Protein AF-0000000082050525 (afdb_homodimer)

Nearest PDB structures (foldseek):
  3lhr-assembly1_A  TM=9.320E-01  e=2.789E-04  Homo sapiens
  4bhx-assembly1_A  TM=9.176E-01  e=2.954E-04  Homo sapiens
  4e6s-assembly1_A-2  TM=9.100E-01  e=6.598E-04  Mus musculus
  2fi2-assembly1_B  TM=7.443E-01  e=1.976E-04  Homo sapiens
  2fi2-assembly1_A  TM=7.234E-01  e=7.401E-04  Homo sapiens

Foldseek 3Di:
DPPDPPPPPPPDDPPPCVVVVCVVVVVVVVVVVLLVQLVVLVVCLVPDDDDPVDDPVVSVVVNVVSLCSNQVVVPDDPVLSVQSVVVVVVLVPDDPVLSVQLVVVSDRGPVSSVVRSVD/DPPDPPPDPPPPDPPPVVVVVCVVVVVVVVVVVLLVQLVVLVVCLVPDDDDPVDDPVVSVVVNVVSLCSNQVVVPDDPVLSVQSVVVVVVLVPDDPVLSVQLVVVSDRGPVSSVVRSVD

Organism: Chelonoidis abingdonii (NCBI:txid106734)

Structure (mmCIF, N/CA/C/O backbone):
data_AF-0000000082050525-model_v1
#
loop_
_entity.id
_entity.type
_entity.pdbx_description
1 polymer 'SCAN box domain-containing protein'
#
loop_
_atom_site.group_PDB
_atom_site.id
_atom_site.type_symbol
_atom_site.label_atom_id
_atom_site.label_alt_id
_atom_site.label_comp_id
_atom_site.label_asym_id
_atom_site.label_entity_id
_atom_site.label_seq_id
_atom_site.pdbx_PDB_ins_code
_atom_site.Cartn_x
_atom_site.Cartn_y
_atom_site.Cartn_z
_atom_site.occupancy
_atom_site.B_iso_or_equiv
_atom_site.auth_seq_id
_atom_site.auth_comp_id
_atom_site.auth_asym_id
_atom_site.auth_atom_id
_atom_site.pdbx_PDB_model_num
ATOM 1 N N . GLY A 1 1 ? -65.062 -14.375 -44.562 1 33.09 1 GLY A N 1
ATOM 2 C CA . GLY A 1 1 ? -64.312 -13.984 -43.406 1 33.09 1 GLY A CA 1
ATOM 3 C C . GLY A 1 1 ? -62.781 -14.203 -43.562 1 33.09 1 GLY A C 1
ATOM 4 O O . GLY A 1 1 ? -62.344 -15.336 -43.719 1 33.09 1 GLY A O 1
ATOM 5 N N . THR A 1 2 ? -62 -13.188 -44.094 1 45.22 2 THR A N 1
ATOM 6 C CA . THR A 1 2 ? -60.625 -13.188 -44.5 1 45.22 2 THR A CA 1
ATOM 7 C C . THR A 1 2 ? -59.688 -13.367 -43.312 1 45.22 2 THR A C 1
ATOM 9 O O . THR A 1 2 ? -59.688 -12.531 -42.406 1 45.22 2 THR A O 1
ATOM 12 N N . GLY A 1 3 ? -59.438 -14.57 -42.75 1 41.12 3 GLY A N 1
ATOM 13 C CA . GLY A 1 3 ? -58.594 -14.898 -41.625 1 41.12 3 GLY A CA 1
ATOM 14 C C . GLY A 1 3 ? -57.156 -14.445 -41.781 1 41.12 3 GLY A C 1
ATOM 15 O O . GLY A 1 3 ? -56.531 -14.711 -42.812 1 41.12 3 GLY A O 1
ATOM 16 N N . VAL A 1 4 ? -56.844 -13.219 -41.312 1 48.78 4 VAL A N 1
ATOM 17 C CA . VAL A 1 4 ? -55.469 -12.68 -41.281 1 48.78 4 VAL A CA 1
ATOM 18 C C . VAL A 1 4 ? -54.531 -13.703 -40.656 1 48.78 4 VAL A C 1
ATOM 20 O O . VAL A 1 4 ? -54.844 -14.289 -39.594 1 48.78 4 VAL A O 1
ATOM 23 N N . PRO A 1 5 ? -53.625 -14.328 -41.438 1 47.34 5 PRO A N 1
ATOM 24 C CA . PRO A 1 5 ? -52.656 -15.266 -40.875 1 47.34 5 PRO A CA 1
ATOM 25 C C . PRO A 1 5 ? -51.781 -14.641 -39.75 1 47.34 5 PRO A C 1
ATOM 27 O O . PRO A 1 5 ? -51.406 -13.469 -39.844 1 47.34 5 PRO A O 1
ATOM 30 N N . GLU A 1 6 ? -51.969 -14.914 -38.469 1 42.59 6 GLU A N 1
ATOM 31 C CA . GLU A 1 6 ? -51.156 -14.5 -37.312 1 42.59 6 GLU A CA 1
ATOM 32 C C . GLU A 1 6 ? -49.688 -14.852 -37.531 1 42.59 6 GLU A C 1
ATOM 34 O O . GLU A 1 6 ? -49.312 -16.016 -37.688 1 42.59 6 GLU A O 1
ATOM 39 N N . VAL A 1 7 ? -48.938 -14.031 -38.281 1 44.94 7 VAL A N 1
ATOM 40 C CA . VAL A 1 7 ? -47.5 -14.125 -38.344 1 44.94 7 VAL A CA 1
ATOM 41 C C . VAL A 1 7 ? -46.938 -14.281 -36.938 1 44.94 7 VAL A C 1
ATOM 43 O O . VAL A 1 7 ? -47.094 -13.391 -36.094 1 44.94 7 VAL A O 1
ATOM 46 N N . GLN A 1 8 ? -46.844 -15.453 -36.344 1 48.72 8 GLN A N 1
ATOM 47 C CA . GLN A 1 8 ? -46.156 -15.68 -35.062 1 48.72 8 GLN A CA 1
ATOM 48 C C . GLN A 1 8 ? -44.688 -15.227 -35.156 1 48.72 8 GLN A C 1
ATOM 50 O O . GLN A 1 8 ? -44 -15.562 -36.125 1 48.72 8 GLN A O 1
ATOM 55 N N . PRO A 1 9 ? -44.188 -14.109 -34.562 1 43.5 9 PRO A N 1
ATOM 56 C CA . PRO A 1 9 ? -42.781 -13.703 -34.5 1 43.5 9 PRO A CA 1
ATOM 57 C C . PRO A 1 9 ? -41.875 -14.805 -34 1 43.5 9 PRO A C 1
ATOM 59 O O . PRO A 1 9 ? -41.938 -15.18 -32.812 1 43.5 9 PRO A O 1
ATOM 62 N N . ARG A 1 10 ? -41.719 -16.031 -34.562 1 42.12 10 ARG A N 1
ATOM 63 C CA . ARG A 1 10 ? -40.906 -17.141 -34.094 1 42.12 10 ARG A CA 1
ATOM 64 C C . ARG A 1 10 ? -39.438 -16.719 -33.938 1 42.12 10 ARG A C 1
ATOM 66 O O . ARG A 1 10 ? -38.594 -17.531 -33.625 1 42.12 10 ARG A O 1
ATOM 73 N N . ALA A 1 11 ? -38.969 -15.656 -34.656 1 45.94 11 ALA A N 1
ATOM 74 C CA . ALA A 1 11 ? -37.5 -15.633 -34.75 1 45.94 11 ALA A CA 1
ATOM 75 C C . ALA A 1 11 ? -36.906 -15.336 -33.375 1 45.94 11 ALA A C 1
ATOM 77 O O . ALA A 1 11 ? -36.188 -14.336 -33.188 1 45.94 11 ALA A O 1
ATOM 78 N N . TYR A 1 12 ? -37.594 -15.406 -32.281 1 42.97 12 TYR A N 1
ATOM 79 C CA . TYR A 1 12 ? -36.844 -14.852 -31.172 1 42.97 12 TYR A CA 1
ATOM 80 C C . TYR A 1 12 ? -35.438 -15.469 -31.078 1 42.97 12 TYR A C 1
ATOM 82 O O . TYR A 1 12 ? -34.438 -14.758 -31.125 1 42.97 12 TYR A O 1
ATOM 90 N N . TYR A 1 13 ? -35.062 -16.156 -29.828 1 42.66 13 TYR A N 1
ATOM 91 C CA . TYR A 1 13 ? -33.969 -16.234 -28.875 1 42.66 13 TYR A CA 1
ATOM 92 C C . TYR A 1 13 ? -33.031 -17.375 -29.234 1 42.66 13 TYR A C 1
ATOM 94 O O . TYR A 1 13 ? -32.438 -18 -28.344 1 42.66 13 TYR A O 1
ATOM 102 N N . ASP A 1 14 ? -33.125 -18.031 -30.312 1 42.22 14 ASP A N 1
ATOM 103 C CA . ASP A 1 14 ? -32.125 -19.094 -30.328 1 42.22 14 ASP A CA 1
ATOM 104 C C . ASP A 1 14 ? -30.719 -18.531 -30.344 1 42.22 14 ASP A C 1
ATOM 106 O O . ASP A 1 14 ? -30.156 -18.266 -31.422 1 42.22 14 ASP A O 1
ATOM 110 N N . LEU A 1 15 ? -30.375 -17.5 -29.469 1 48.16 15 LEU A N 1
ATOM 111 C CA . LEU A 1 15 ? -28.922 -17.312 -29.344 1 48.16 15 LEU A CA 1
ATOM 112 C C . LEU A 1 15 ? -28.203 -18.656 -29.406 1 48.16 15 LEU A C 1
ATOM 114 O O . LEU A 1 15 ? -28.578 -19.594 -28.719 1 48.16 15 LEU A O 1
ATOM 118 N N . PRO A 1 16 ? -27.641 -19.109 -30.375 1 49.84 16 PRO A N 1
ATOM 119 C CA . PRO A 1 16 ? -26.953 -20.391 -30.453 1 49.84 16 PRO A CA 1
ATOM 120 C C . PRO A 1 16 ? -26.25 -20.766 -29.141 1 49.84 16 PRO A C 1
ATOM 122 O O . PRO A 1 16 ? -25.734 -19.875 -28.438 1 49.84 16 PRO A O 1
ATOM 125 N N . GLU A 1 17 ? -26.625 -21.766 -28.422 1 50.81 17 GLU A N 1
ATOM 126 C CA . GLU A 1 17 ? -25.984 -22.391 -27.266 1 50.81 17 GLU A CA 1
ATOM 127 C C . GLU A 1 17 ? -24.469 -22.281 -27.328 1 50.81 17 GLU A C 1
ATOM 129 O O . GLU A 1 17 ? -23.797 -22.156 -26.312 1 50.81 17 GLU A O 1
ATOM 134 N N . GLU A 1 18 ? -23.984 -22.359 -28.5 1 50.31 18 GLU A N 1
ATOM 135 C CA . GLU A 1 18 ? -22.531 -22.234 -28.641 1 50.31 18 GLU A CA 1
ATOM 136 C C . GLU A 1 18 ? -22.047 -20.875 -28.156 1 50.31 18 GLU A C 1
ATOM 138 O O . GLU A 1 18 ? -20.906 -20.734 -27.688 1 50.31 18 GLU A O 1
ATOM 143 N N . ALA A 1 19 ? -22.844 -19.891 -28.359 1 53.31 19 ALA A N 1
ATOM 144 C CA . ALA A 1 19 ? -22.453 -18.562 -27.859 1 53.31 19 ALA A CA 1
ATOM 145 C C . ALA A 1 19 ? -22.422 -18.531 -26.344 1 53.31 19 ALA A C 1
ATOM 147 O O . ALA A 1 19 ? -21.609 -17.828 -25.734 1 53.31 19 ALA A O 1
ATOM 148 N N . ALA A 1 20 ? -23.219 -19.406 -25.641 1 54 20 ALA A N 1
ATOM 149 C CA . ALA A 1 20 ? -23.234 -19.547 -24.172 1 54 20 ALA A CA 1
ATOM 150 C C . ALA A 1 20 ? -21.953 -20.203 -23.672 1 54 20 ALA A C 1
ATOM 152 O O . ALA A 1 20 ? -21.484 -19.906 -22.578 1 54 20 ALA A O 1
ATOM 153 N N . ALA A 1 21 ? -21.359 -21.156 -24.391 1 56.03 21 ALA A N 1
ATOM 154 C CA . ALA A 1 21 ? -20.172 -21.891 -23.969 1 56.03 21 ALA A CA 1
ATOM 155 C C . ALA A 1 21 ? -18.953 -21 -23.922 1 56.03 21 ALA A C 1
ATOM 157 O O . ALA A 1 21 ? -18.047 -21.219 -23.109 1 56.03 21 ALA A O 1
ATOM 158 N N . ASP A 1 22 ? -18.984 -19.922 -24.781 1 66.88 22 ASP A N 1
ATOM 159 C CA . ASP A 1 22 ? -17.828 -19.047 -24.844 1 66.88 22 ASP A CA 1
ATOM 160 C C . ASP A 1 22 ? -17.875 -17.969 -23.766 1 66.88 22 ASP A C 1
ATOM 162 O O . ASP A 1 22 ? -16.922 -17.203 -23.594 1 66.88 22 ASP A O 1
ATOM 166 N N . TYR A 1 23 ? -19.047 -18.047 -22.953 1 74.94 23 TYR A N 1
ATOM 167 C CA . TYR A 1 23 ? -19.203 -17 -21.953 1 74.94 23 TYR A CA 1
ATOM 168 C C . TYR A 1 23 ? -18.188 -17.156 -20.828 1 74.94 23 TYR A C 1
ATOM 170 O O . TYR A 1 23 ? -17.547 -16.172 -20.422 1 74.94 23 TYR A O 1
ATOM 178 N N . PRO A 1 24 ? -17.969 -18.438 -20.391 1 71.38 24 PRO A N 1
ATOM 179 C CA . PRO A 1 24 ? -16.938 -18.562 -19.359 1 71.38 24 PRO A CA 1
ATOM 180 C C . PRO A 1 24 ? -15.555 -18.141 -19.859 1 71.38 24 PRO A C 1
ATOM 182 O O . PRO A 1 24 ? -14.789 -17.531 -19.109 1 71.38 24 PRO A O 1
ATOM 185 N N . GLN A 1 25 ? -15.281 -18.516 -21.031 1 74.75 25 GLN A N 1
ATOM 186 C CA . GLN A 1 25 ? -13.984 -18.125 -21.578 1 74.75 25 GLN A CA 1
ATOM 187 C C . GLN A 1 25 ? -13.883 -16.609 -21.766 1 74.75 25 GLN A C 1
ATOM 189 O O . GLN A 1 25 ? -12.852 -16.016 -21.453 1 74.75 25 GLN A O 1
ATOM 194 N N . LEU A 1 26 ? -14.945 -16.078 -22.25 1 69.44 26 LEU A N 1
ATOM 195 C CA . LEU A 1 26 ? -14.992 -14.625 -22.422 1 69.44 26 LEU A CA 1
ATOM 196 C C . LEU A 1 26 ? -14.844 -13.914 -21.078 1 69.44 26 LEU A C 1
ATOM 198 O O . LEU A 1 26 ? -14.07 -12.969 -20.953 1 69.44 26 LEU A O 1
ATOM 202 N N . LYS A 1 27 ? -15.531 -14.438 -20.219 1 72.94 27 LYS A N 1
ATOM 203 C CA . LYS A 1 27 ? -15.43 -13.875 -18.875 1 72.94 27 LYS A CA 1
ATOM 204 C C . LYS A 1 27 ? -14 -14 -18.344 1 72.94 27 LYS A C 1
ATOM 206 O O . LYS A 1 27 ? -13.469 -13.055 -17.766 1 72.94 27 LYS A O 1
ATOM 211 N N . ALA A 1 28 ? -13.398 -15.109 -18.578 1 72.94 28 ALA A N 1
ATOM 212 C CA . ALA A 1 28 ? -12.023 -15.344 -18.125 1 72.94 28 ALA A CA 1
ATOM 213 C C . ALA A 1 28 ? -11.055 -14.406 -18.844 1 72.94 28 ALA A C 1
ATOM 215 O O . ALA A 1 28 ? -10.125 -13.883 -18.219 1 72.94 28 ALA A O 1
ATOM 216 N N . GLU A 1 29 ? -11.242 -14.164 -20.031 1 75.88 29 GLU A N 1
ATOM 217 C CA . GLU A 1 29 ? -10.391 -13.266 -20.797 1 75.88 29 GLU A CA 1
ATOM 218 C C . GLU A 1 29 ? -10.539 -11.82 -20.328 1 75.88 29 GLU A C 1
ATOM 220 O O . GLU A 1 29 ? -9.547 -11.102 -20.203 1 75.88 29 GLU A O 1
ATOM 225 N N . ILE A 1 30 ? -11.75 -11.477 -20.094 1 76 30 ILE A N 1
ATOM 226 C CA . ILE A 1 30 ? -12.016 -10.133 -19.609 1 76 30 ILE A CA 1
ATOM 227 C C . ILE A 1 30 ? -11.359 -9.93 -18.25 1 76 30 ILE A C 1
ATOM 229 O O . ILE A 1 30 ? -10.711 -8.906 -18.016 1 76 30 ILE A O 1
ATOM 233 N N . LEU A 1 31 ? -11.484 -10.914 -17.5 1 76.19 31 LEU A N 1
ATOM 234 C CA . LEU A 1 31 ? -10.883 -10.844 -16.172 1 76.19 31 LEU A CA 1
ATOM 235 C C . LEU A 1 31 ? -9.359 -10.797 -16.266 1 76.19 31 LEU A C 1
ATOM 237 O O . LEU A 1 31 ? -8.711 -10.047 -15.523 1 76.19 31 LEU A O 1
ATOM 241 N N . ALA A 1 32 ? -8.82 -11.578 -17.172 1 76.5 32 ALA A N 1
ATOM 242 C CA . ALA A 1 32 ? -7.379 -11.586 -17.375 1 76.5 32 ALA A CA 1
ATOM 243 C C . ALA A 1 32 ? -6.887 -10.227 -17.875 1 76.5 32 ALA A C 1
ATOM 245 O O . ALA A 1 32 ? -5.879 -9.711 -17.375 1 76.5 32 ALA A O 1
ATOM 246 N N . ARG A 1 33 ? -7.613 -9.68 -18.812 1 79.12 33 ARG A N 1
ATOM 247 C CA . ARG A 1 33 ? -7.258 -8.352 -19.312 1 79.12 33 ARG A CA 1
ATOM 248 C C . ARG A 1 33 ? -7.367 -7.305 -18.203 1 79.12 33 ARG A C 1
ATOM 250 O O . ARG A 1 33 ? -6.531 -6.406 -18.109 1 79.12 33 ARG A O 1
ATOM 257 N N . SER A 1 34 ? -8.266 -7.516 -17.406 1 84.31 34 SER A N 1
ATOM 258 C CA . SER A 1 34 ? -8.461 -6.613 -16.281 1 84.31 34 SER A CA 1
ATOM 259 C C . SER A 1 34 ? -7.309 -6.707 -15.289 1 84.31 34 SER A C 1
ATOM 261 O O . SER A 1 34 ? -6.844 -5.688 -14.773 1 84.31 34 SER A O 1
ATOM 263 N N . ARG A 1 35 ? -6.895 -7.852 -15.125 1 83.81 35 ARG A N 1
ATOM 264 C CA . ARG A 1 35 ? -5.797 -8.07 -14.195 1 83.81 35 ARG A CA 1
ATOM 265 C C . ARG A 1 35 ? -4.504 -7.453 -14.719 1 83.81 35 ARG A C 1
ATOM 267 O O . ARG A 1 35 ? -3.744 -6.844 -13.961 1 83.81 35 ARG A O 1
ATOM 274 N N . VAL A 1 36 ? -4.242 -7.617 -16.016 1 82.69 36 VAL A N 1
ATOM 275 C CA . VAL A 1 36 ? -3.059 -7.051 -16.641 1 82.69 36 VAL A CA 1
ATOM 276 C C . VAL A 1 36 ? -3.09 -5.527 -16.547 1 82.69 36 VAL A C 1
ATOM 278 O O . VAL A 1 36 ? -2.078 -4.902 -16.219 1 82.69 36 VAL A O 1
ATOM 281 N N . THR A 1 37 ? -4.223 -5.035 -16.75 1 88.06 37 THR A N 1
ATOM 282 C CA . THR A 1 37 ? -4.379 -3.586 -16.703 1 88.06 37 THR A CA 1
ATOM 283 C C . THR A 1 37 ? -4.113 -3.055 -15.297 1 88.06 37 THR A C 1
ATOM 285 O O . THR A 1 37 ? -3.406 -2.062 -15.125 1 88.06 37 THR A O 1
ATOM 288 N N . THR A 1 38 ? -4.625 -3.709 -14.305 1 94.44 38 THR A N 1
ATOM 289 C CA . THR A 1 38 ? -4.426 -3.24 -12.938 1 94.44 38 THR A CA 1
ATOM 290 C C . THR A 1 38 ? -2.969 -3.395 -12.523 1 94.44 38 THR A C 1
ATOM 292 O O . THR A 1 38 ? -2.443 -2.576 -11.766 1 94.44 38 THR A O 1
ATOM 295 N N . ALA A 1 39 ? -2.34 -4.422 -13.094 1 94.38 39 ALA A N 1
ATOM 296 C CA . ALA A 1 39 ? -0.934 -4.648 -12.773 1 94.38 39 ALA A CA 1
ATOM 297 C C . ALA A 1 39 ? -0.064 -3.496 -13.266 1 94.38 39 ALA A C 1
ATOM 299 O O . ALA A 1 39 ? 0.919 -3.129 -12.617 1 94.38 39 ALA A O 1
ATOM 300 N N . VAL A 1 40 ? -0.318 -2.936 -14.406 1 95.88 40 VAL A N 1
ATOM 301 C CA . VAL A 1 40 ? 0.426 -1.807 -14.953 1 95.88 40 VAL A CA 1
ATOM 302 C C . VAL A 1 40 ? 0.285 -0.598 -14.031 1 95.88 40 VAL A C 1
ATOM 304 O O . VAL A 1 40 ? 1.271 0.078 -13.727 1 95.88 40 VAL A O 1
ATOM 307 N N . TRP A 1 41 ? -0.911 -0.383 -13.617 1 96.88 41 TRP A N 1
ATOM 308 C CA . TRP A 1 41 ? -1.162 0.731 -12.703 1 96.88 41 TRP A CA 1
ATOM 309 C C . TRP A 1 41 ? -0.454 0.516 -11.375 1 96.88 41 TRP A C 1
ATOM 311 O O . TRP A 1 41 ? 0.127 1.449 -10.812 1 96.88 41 TRP A O 1
ATOM 321 N N . ALA A 1 42 ? -0.488 -0.713 -10.867 1 98.12 42 ALA A N 1
ATOM 322 C CA . ALA A 1 42 ? 0.238 -1.06 -9.648 1 98.12 42 ALA A CA 1
ATOM 323 C C . ALA A 1 42 ? 1.728 -0.757 -9.797 1 98.12 42 ALA A C 1
ATOM 325 O O . ALA A 1 42 ? 2.342 -0.187 -8.891 1 98.12 42 ALA A O 1
ATOM 326 N N . GLN A 1 43 ? 2.275 -1.135 -10.914 1 97.25 43 GLN A N 1
ATOM 327 C CA . GLN A 1 43 ? 3.691 -0.901 -11.18 1 97.25 43 GLN A CA 1
ATOM 328 C C . GLN A 1 43 ? 4.012 0.591 -11.172 1 97.25 43 GLN A C 1
ATOM 330 O O . GLN A 1 43 ? 5.012 1.014 -10.586 1 97.25 43 GLN A O 1
ATOM 335 N N . ARG A 1 44 ? 3.223 1.385 -11.781 1 97.94 44 ARG A N 1
ATOM 336 C CA . ARG A 1 44 ? 3.424 2.83 -11.82 1 97.94 44 ARG A CA 1
ATOM 337 C C . ARG A 1 44 ? 3.293 3.436 -10.43 1 97.94 44 ARG A C 1
ATOM 339 O O . ARG A 1 44 ? 4.051 4.34 -10.062 1 97.94 44 ARG A O 1
ATOM 346 N N . TYR A 1 45 ? 2.328 2.941 -9.703 1 98.56 45 TYR A N 1
ATOM 347 C CA . TYR A 1 45 ? 2.129 3.387 -8.328 1 98.56 45 TYR A CA 1
ATOM 348 C C . TYR A 1 45 ? 3.367 3.111 -7.484 1 98.56 45 TYR A C 1
ATOM 350 O O . TYR A 1 45 ? 3.852 3.996 -6.777 1 98.56 45 TYR A O 1
ATOM 358 N N . HIS A 1 46 ? 3.943 1.938 -7.648 1 97.88 46 HIS A N 1
ATOM 359 C CA . HIS A 1 46 ? 5.094 1.542 -6.844 1 97.88 46 HIS A CA 1
ATOM 360 C C . HIS A 1 46 ? 6.359 2.27 -7.293 1 97.88 46 HIS A C 1
ATOM 362 O O . HIS A 1 46 ? 7.238 2.553 -6.48 1 97.88 46 HIS A O 1
ATOM 368 N N . LYS A 1 47 ? 6.438 2.605 -8.523 1 97.38 47 LYS A N 1
ATOM 369 C CA . LYS A 1 47 ? 7.652 3.199 -9.07 1 97.38 47 LYS A CA 1
ATOM 370 C C . LYS A 1 47 ? 7.59 4.723 -9.023 1 97.38 47 LYS A C 1
ATOM 372 O O . LYS A 1 47 ? 8.555 5.402 -9.375 1 97.38 47 LYS A O 1
ATOM 377 N N . TRP A 1 48 ? 6.52 5.23 -8.625 1 98 48 TRP A N 1
A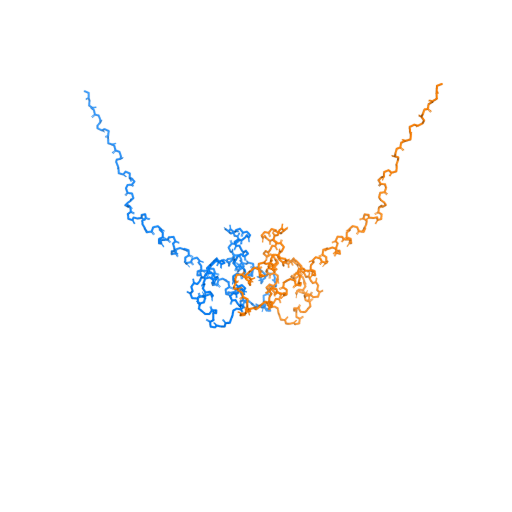TOM 378 C CA . TRP A 1 48 ? 6.355 6.676 -8.539 1 98 48 TRP A CA 1
ATOM 379 C C . TRP A 1 48 ? 7.438 7.297 -7.66 1 98 48 TRP A C 1
ATOM 381 O O . TRP A 1 48 ? 7.777 6.75 -6.609 1 98 48 TRP A O 1
ATOM 391 N N . ARG A 1 49 ? 7.875 8.5 -8.109 1 97.31 49 ARG A N 1
ATOM 392 C CA . ARG A 1 49 ? 8.828 9.305 -7.344 1 97.31 49 ARG A CA 1
ATOM 393 C C . ARG A 1 49 ? 8.461 10.781 -7.406 1 97.31 49 ARG A C 1
ATOM 395 O O . ARG A 1 49 ? 7.887 11.242 -8.391 1 97.31 49 ARG A O 1
ATOM 402 N N . TYR A 1 50 ? 8.922 11.414 -6.398 1 97.94 50 TYR A N 1
ATOM 403 C CA . TYR A 1 50 ? 8.695 12.852 -6.277 1 97.94 50 TYR A CA 1
ATOM 404 C C . TYR A 1 50 ? 9.391 13.602 -7.406 1 97.94 50 TYR A C 1
ATOM 406 O O . TYR A 1 50 ? 10.531 13.297 -7.754 1 97.94 50 TYR A O 1
ATOM 414 N N . GLN A 1 51 ? 8.695 14.477 -7.988 1 96.94 51 GLN A N 1
ATOM 415 C CA . GLN A 1 51 ? 9.211 15.328 -9.055 1 96.94 51 GLN A CA 1
ATOM 416 C C . GLN A 1 51 ? 9.258 16.781 -8.625 1 96.94 51 GLN A C 1
ATOM 418 O O . GLN A 1 51 ? 8.219 17.438 -8.508 1 96.94 51 GLN A O 1
ATOM 423 N N . GLU A 1 52 ? 10.391 17.344 -8.578 1 94.25 52 GLU A N 1
ATOM 424 C CA . GLU A 1 52 ? 10.594 18.688 -8.023 1 94.25 52 GLU A CA 1
ATOM 425 C C . GLU A 1 52 ? 9.938 19.75 -8.898 1 94.25 52 GLU A C 1
ATOM 427 O O . GLU A 1 52 ? 9.562 20.812 -8.406 1 94.25 52 GLU A O 1
ATOM 432 N N . TYR A 1 53 ? 9.758 19.531 -10.133 1 95.25 53 TYR A N 1
ATOM 433 C CA . TYR A 1 53 ? 9.25 20.531 -11.062 1 95.25 53 TYR A CA 1
ATOM 434 C C . TYR A 1 53 ? 7.73 20.547 -11.07 1 95.25 53 TYR A C 1
ATOM 436 O O . TYR A 1 53 ? 7.113 21.422 -11.672 1 95.25 53 TYR A O 1
ATOM 444 N N . LYS A 1 54 ? 7.043 19.703 -10.438 1 96.62 54 LYS A N 1
ATOM 445 C CA . LYS A 1 54 ? 5.59 19.656 -10.32 1 96.62 54 LYS A CA 1
ATOM 446 C C . LYS A 1 54 ? 5.133 20.094 -8.93 1 96.62 54 LYS A C 1
ATOM 448 O O . LYS A 1 54 ? 5.848 19.906 -7.945 1 96.62 54 LYS A O 1
ATOM 453 N N . THR A 1 55 ? 3.936 20.688 -8.898 1 97.69 55 THR A N 1
ATOM 454 C CA . THR A 1 55 ? 3.41 21.094 -7.602 1 97.69 55 THR A CA 1
ATOM 455 C C . THR A 1 55 ? 3.047 19.859 -6.766 1 97.69 55 THR A C 1
ATOM 457 O O . THR A 1 55 ? 2.615 18.844 -7.309 1 97.69 55 THR A O 1
ATOM 460 N N . PRO A 1 56 ? 3.207 19.906 -5.496 1 98.31 56 PRO A N 1
ATOM 461 C CA . PRO A 1 56 ? 2.832 18.781 -4.645 1 98.31 56 PRO A CA 1
ATOM 462 C C . PRO A 1 56 ? 1.38 18.359 -4.836 1 98.31 56 PRO A C 1
ATOM 464 O O . PRO A 1 56 ? 1.085 17.156 -4.863 1 98.31 56 PRO A O 1
ATOM 467 N N . ARG A 1 57 ? 0.508 19.281 -5.012 1 98.19 57 ARG A N 1
ATOM 468 C CA . ARG A 1 57 ? -0.909 18.984 -5.188 1 98.19 57 ARG A CA 1
ATOM 469 C C . ARG A 1 57 ? -1.145 18.172 -6.461 1 98.19 57 ARG A C 1
ATOM 471 O O . ARG A 1 57 ? -1.896 17.203 -6.449 1 98.19 57 ARG A O 1
ATOM 478 N N . SER A 1 58 ? -0.513 18.547 -7.508 1 98.25 58 SER A N 1
ATOM 479 C CA . SER A 1 58 ? -0.655 17.828 -8.766 1 98.25 58 SER A CA 1
ATOM 480 C C . SER A 1 58 ? -0.075 16.422 -8.648 1 98.25 58 SER A C 1
ATOM 482 O O . SER A 1 58 ? -0.61 15.469 -9.234 1 98.25 58 SER A O 1
ATOM 484 N N . GLN A 1 59 ? 1.015 16.344 -7.945 1 98.5 59 GLN A N 1
ATOM 485 C CA . GLN A 1 59 ? 1.649 15.047 -7.758 1 98.5 59 GLN A CA 1
ATOM 486 C C . GLN A 1 59 ? 0.777 14.125 -6.91 1 98.5 59 GLN A C 1
ATOM 488 O O . GLN A 1 59 ? 0.653 12.93 -7.203 1 98.5 59 GLN A O 1
ATOM 493 N N . LEU A 1 60 ? 0.157 14.656 -5.852 1 98.75 60 LEU A N 1
ATOM 494 C CA . LEU A 1 60 ? -0.786 13.867 -5.07 1 98.75 60 LEU A CA 1
ATOM 495 C C . LEU A 1 60 ? -1.975 13.438 -5.922 1 98.75 60 LEU A C 1
ATOM 497 O O . LEU A 1 60 ? -2.459 12.305 -5.797 1 98.75 60 LEU A O 1
ATOM 501 N N . HIS A 1 61 ? -2.426 14.195 -6.785 1 98.25 61 HIS A N 1
ATOM 502 C CA . HIS A 1 61 ? -3.506 13.859 -7.703 1 98.25 61 HIS A CA 1
ATOM 503 C C . HIS A 1 61 ? -3.115 12.688 -8.602 1 98.25 61 HIS A C 1
ATOM 505 O O . HIS A 1 61 ? -3.918 11.781 -8.828 1 98.25 61 HIS A O 1
ATOM 511 N N . ASP A 1 62 ? -1.865 12.766 -9.125 1 98.19 62 ASP A N 1
ATOM 512 C CA . ASP A 1 62 ? -1.363 11.664 -9.945 1 98.19 62 ASP A CA 1
ATOM 513 C C . ASP A 1 62 ? -1.373 10.352 -9.164 1 98.19 62 ASP A C 1
ATOM 515 O O . ASP A 1 62 ? -1.786 9.32 -9.688 1 98.19 62 ASP A O 1
ATOM 519 N N . LEU A 1 63 ? -0.939 10.422 -7.93 1 98.56 63 LEU A N 1
ATOM 520 C CA . LEU A 1 63 ? -0.865 9.219 -7.105 1 98.56 63 LEU A CA 1
ATOM 521 C C . LEU A 1 63 ? -2.26 8.719 -6.754 1 98.56 63 LEU A C 1
ATOM 523 O O . LEU A 1 63 ? -2.494 7.504 -6.707 1 98.56 63 LEU A O 1
ATOM 527 N N . ILE A 1 64 ? -3.205 9.602 -6.523 1 98.62 64 ILE A N 1
ATOM 528 C CA . ILE A 1 64 ? -4.594 9.234 -6.273 1 98.62 64 ILE A CA 1
ATOM 529 C C . ILE A 1 64 ? -5.156 8.492 -7.484 1 98.62 64 ILE A C 1
ATOM 531 O O . ILE A 1 64 ? -5.754 7.422 -7.344 1 98.62 64 ILE A O 1
ATOM 535 N N . HIS A 1 65 ? -4.871 9.055 -8.562 1 98.5 65 HIS A N 1
ATOM 536 C CA . HIS A 1 65 ? -5.344 8.461 -9.805 1 98.5 65 HIS A CA 1
ATOM 537 C C . HIS A 1 65 ? -4.758 7.07 -10.016 1 98.5 65 HIS A C 1
ATOM 539 O O . HIS A 1 65 ? -5.477 6.133 -10.359 1 98.5 65 HIS A O 1
ATOM 545 N N . LEU A 1 66 ? -3.465 6.957 -9.781 1 98.44 66 LEU A N 1
ATOM 546 C CA . LEU A 1 66 ? -2.805 5.664 -9.906 1 98.44 66 LEU A CA 1
ATOM 547 C C . LEU A 1 66 ? -3.395 4.652 -8.93 1 98.44 66 LEU A C 1
ATOM 549 O O . LEU A 1 66 ? -3.693 3.518 -9.305 1 98.44 66 LEU A O 1
ATOM 553 N N . ALA A 1 67 ? -3.566 5.051 -7.668 1 98.69 67 ALA A N 1
ATOM 554 C CA . ALA A 1 67 ? -4.102 4.16 -6.641 1 98.69 67 ALA A CA 1
ATOM 555 C C . ALA A 1 67 ? -5.527 3.732 -6.977 1 98.69 67 ALA A C 1
ATOM 557 O O . ALA A 1 67 ? -5.883 2.561 -6.824 1 98.69 67 ALA A O 1
ATOM 558 N N . GLN A 1 68 ? -6.344 4.598 -7.484 1 98.56 68 GLN A N 1
ATOM 559 C CA . GLN A 1 68 ? -7.73 4.301 -7.832 1 98.56 68 GLN A CA 1
ATOM 560 C C . GLN A 1 68 ? -7.809 3.289 -8.969 1 98.56 68 GLN A C 1
ATOM 562 O O . GLN A 1 68 ? -8.633 2.375 -8.938 1 98.56 68 GLN A O 1
ATOM 567 N N . LYS A 1 69 ? -7.008 3.488 -9.969 1 97.56 69 LYS A N 1
ATOM 568 C CA . LYS A 1 69 ? -6.984 2.572 -11.109 1 97.56 69 LYS A CA 1
ATOM 569 C C . LYS A 1 69 ? -6.418 1.212 -10.703 1 97.56 69 LYS A C 1
ATOM 571 O O . LYS A 1 69 ? -6.926 0.173 -11.133 1 97.56 69 LYS A O 1
ATOM 576 N N . TRP A 1 70 ? -5.402 1.237 -9.844 1 98.38 70 TRP A N 1
ATOM 577 C CA . TRP A 1 70 ? -4.797 0.002 -9.352 1 98.38 70 TRP A CA 1
ATOM 578 C C . TRP A 1 70 ? -5.777 -0.775 -8.484 1 98.38 70 TRP A C 1
ATOM 580 O O . TRP A 1 70 ? -6.02 -1.962 -8.711 1 98.38 70 TRP A O 1
ATOM 590 N N . LEU A 1 71 ? -6.41 -0.095 -7.578 1 98.06 71 LEU A N 1
ATOM 591 C CA . LEU A 1 71 ? -7.188 -0.767 -6.543 1 98.06 71 LEU A CA 1
ATOM 592 C C . LEU A 1 71 ? -8.656 -0.865 -6.949 1 98.06 71 LEU A C 1
ATOM 594 O O . LEU A 1 71 ? -9.445 -1.541 -6.281 1 98.06 71 LEU A O 1
ATOM 598 N N . ARG A 1 72 ? -8.984 -0.185 -7.988 1 97.19 72 ARG A N 1
ATOM 599 C CA . ARG A 1 72 ? -10.352 -0.188 -8.5 1 97.19 72 ARG A CA 1
ATOM 600 C C . ARG A 1 72 ? -11.352 0.136 -7.391 1 97.19 72 ARG A C 1
ATOM 602 O O . ARG A 1 72 ? -12.32 -0.595 -7.191 1 97.19 72 ARG A O 1
ATOM 609 N N . THR A 1 73 ? -11.172 1.194 -6.781 1 96.44 73 THR A N 1
ATOM 610 C CA . THR A 1 73 ? -11.93 1.592 -5.602 1 96.44 73 THR A CA 1
ATOM 611 C C . THR A 1 73 ? -13.398 1.797 -5.941 1 96.44 73 THR A C 1
ATOM 613 O O . THR A 1 73 ? -14.266 1.691 -5.07 1 96.44 73 THR A O 1
ATOM 616 N N . GLU A 1 74 ? -13.711 2.002 -7.148 1 94.81 74 GLU A N 1
ATOM 617 C CA . GLU A 1 74 ? -15.086 2.248 -7.57 1 94.81 74 GLU A CA 1
ATOM 618 C C . GLU A 1 74 ? -15.883 0.947 -7.633 1 94.81 74 GLU A C 1
ATOM 620 O O . GLU A 1 74 ? -17.109 0.968 -7.641 1 94.81 74 GLU A O 1
ATOM 625 N N . SER A 1 75 ? -15.258 -0.146 -7.719 1 95.19 75 SER A N 1
ATOM 626 C CA . SER A 1 75 ? -15.969 -1.39 -7.988 1 95.19 75 SER A CA 1
ATOM 627 C C . SER A 1 75 ? -15.641 -2.455 -6.949 1 95.19 75 SER A C 1
ATOM 629 O O . SER A 1 75 ? -16.266 -3.514 -6.914 1 95.19 75 SER A O 1
ATOM 631 N N . ARG A 1 76 ? -14.648 -2.197 -6.094 1 94.31 76 ARG A N 1
ATOM 632 C CA . ARG A 1 76 ? -14.242 -3.193 -5.109 1 94.31 76 ARG A CA 1
ATOM 633 C C . ARG A 1 76 ? -14.625 -2.756 -3.697 1 94.31 76 ARG A C 1
ATOM 635 O O . ARG A 1 76 ? -14.594 -1.565 -3.381 1 94.31 76 ARG A O 1
ATOM 642 N N . SER A 1 77 ? -14.953 -3.82 -2.896 1 94.56 77 SER A N 1
ATOM 643 C CA . SER A 1 77 ? -15.211 -3.58 -1.48 1 94.56 77 SER A CA 1
ATOM 644 C C . SER A 1 77 ? -13.914 -3.383 -0.705 1 94.56 77 SER A C 1
ATOM 646 O O . SER A 1 77 ? -12.828 -3.617 -1.235 1 94.56 77 SER A O 1
ATOM 648 N N . LEU A 1 78 ? -14.008 -2.992 0.47 1 96.44 78 LEU A N 1
ATOM 649 C CA . LEU A 1 78 ? -12.844 -2.803 1.323 1 96.44 78 LEU A CA 1
ATOM 650 C C . LEU A 1 78 ? -12.07 -4.109 1.485 1 96.44 78 LEU A C 1
ATOM 652 O O . LEU A 1 78 ? -10.836 -4.113 1.448 1 96.44 78 LEU A O 1
ATOM 656 N N . GLU A 1 79 ? -12.836 -5.176 1.627 1 96.31 79 GLU A N 1
ATOM 657 C CA . GLU A 1 79 ? -12.203 -6.48 1.802 1 96.31 79 GLU A CA 1
ATOM 658 C C . GLU A 1 79 ? -11.438 -6.895 0.55 1 96.31 79 GLU A C 1
ATOM 660 O O . GLU A 1 79 ? -10.352 -7.469 0.645 1 96.31 79 GLU A O 1
ATOM 665 N N . GLU A 1 80 ? -11.969 -6.652 -0.559 1 97 80 GLU A N 1
ATOM 666 C CA . GLU A 1 80 ? -11.328 -6.965 -1.832 1 97 80 GLU A CA 1
ATOM 667 C C . GLU A 1 80 ? -10.078 -6.121 -2.041 1 97 80 GLU A C 1
ATOM 669 O O . GLU A 1 80 ? -9.062 -6.617 -2.541 1 97 80 GLU A O 1
ATOM 674 N N . ILE A 1 81 ? -10.125 -4.879 -1.646 1 98 81 ILE A N 1
ATOM 675 C CA . ILE A 1 81 ? -8.977 -3.994 -1.764 1 98 81 ILE A CA 1
ATOM 676 C C . ILE A 1 81 ? -7.863 -4.465 -0.826 1 98 81 ILE A C 1
ATOM 678 O O . ILE A 1 81 ? -6.691 -4.488 -1.205 1 98 81 ILE A O 1
ATOM 682 N N . LEU A 1 82 ? -8.273 -4.867 0.363 1 98.38 82 LEU A N 1
ATOM 683 C CA . LEU A 1 82 ? -7.301 -5.398 1.314 1 98.38 82 LEU A CA 1
ATOM 684 C C . LEU A 1 82 ? -6.598 -6.629 0.747 1 98.38 82 LEU A C 1
ATOM 686 O O . LEU A 1 82 ? -5.391 -6.797 0.931 1 98.38 82 LEU A O 1
ATOM 690 N N . GLU A 1 83 ? -7.371 -7.438 0.102 1 98.5 83 GLU A N 1
ATOM 691 C CA . GLU A 1 83 ? -6.785 -8.625 -0.512 1 98.5 83 GLU A CA 1
ATOM 692 C C . GLU A 1 83 ? -5.758 -8.242 -1.574 1 98.5 83 GLU A C 1
ATOM 694 O O . GLU A 1 83 ? -4.66 -8.812 -1.613 1 98.5 83 GLU A O 1
ATOM 699 N N . VAL A 1 84 ? -6.016 -7.262 -2.4 1 98 84 VAL A N 1
ATOM 700 C CA . VAL A 1 84 ? -5.086 -6.785 -3.416 1 98 84 VAL A CA 1
ATOM 701 C C . VAL A 1 84 ? -3.809 -6.277 -2.748 1 98 84 VAL A C 1
ATOM 703 O O . VAL A 1 84 ? -2.701 -6.645 -3.15 1 98 84 VAL A O 1
ATOM 706 N N . LEU A 1 85 ? -3.977 -5.512 -1.734 1 98.69 85 LEU A N 1
ATOM 707 C CA . LEU A 1 85 ? -2.844 -4.902 -1.05 1 98.69 85 LEU A CA 1
ATOM 708 C C . LEU A 1 85 ? -1.971 -5.965 -0.39 1 98.69 85 LEU A C 1
ATOM 710 O O . LEU A 1 85 ? -0.743 -5.918 -0.499 1 98.69 85 LEU A O 1
ATOM 714 N N . VAL A 1 86 ? -2.561 -6.867 0.258 1 98.81 86 VAL A N 1
ATOM 715 C CA . VAL A 1 86 ? -1.852 -7.891 1.015 1 98.81 86 VAL A CA 1
ATOM 716 C C . VAL A 1 86 ? -1.117 -8.828 0.056 1 98.81 86 VAL A C 1
ATOM 718 O O . VAL A 1 86 ? 0.059 -9.133 0.26 1 98.81 86 VAL A O 1
ATOM 721 N N . ILE A 1 87 ? -1.745 -9.211 -1 1 98.56 87 ILE A N 1
ATOM 722 C CA . ILE A 1 87 ? -1.104 -10.078 -1.984 1 98.56 87 ILE A CA 1
ATOM 723 C C . ILE A 1 87 ? 0.072 -9.344 -2.627 1 98.56 87 ILE A C 1
ATOM 725 O O . ILE A 1 87 ? 1.159 -9.906 -2.768 1 98.56 87 ILE A O 1
ATOM 729 N N . ASP A 1 88 ? -0.138 -8.125 -2.955 1 98.38 88 ASP A N 1
ATOM 730 C CA . ASP A 1 88 ? 0.932 -7.316 -3.529 1 98.38 88 ASP A CA 1
ATOM 731 C C . ASP A 1 88 ? 2.131 -7.242 -2.588 1 98.38 88 ASP A C 1
ATOM 733 O O . ASP A 1 88 ? 3.27 -7.473 -3.002 1 98.38 88 ASP A O 1
ATOM 737 N N . ARG A 1 89 ? 1.82 -6.984 -1.331 1 98.5 89 ARG A N 1
ATOM 738 C CA . ARG A 1 89 ? 2.893 -6.906 -0.345 1 98.5 89 ARG A CA 1
ATOM 739 C C . ARG A 1 89 ? 3.574 -8.258 -0.17 1 98.5 89 ARG A C 1
ATOM 741 O O . ARG A 1 89 ? 4.801 -8.336 -0.049 1 98.5 89 ARG A O 1
ATOM 748 N N . TYR A 1 90 ? 2.82 -9.312 -0.126 1 98.75 90 TYR A N 1
ATOM 749 C CA . TYR A 1 90 ? 3.354 -10.664 -0.023 1 98.75 90 TYR A CA 1
ATOM 750 C C . TYR A 1 90 ? 4.289 -10.977 -1.187 1 98.75 90 TYR A C 1
ATOM 752 O O . TYR A 1 90 ? 5.402 -11.461 -0.983 1 98.75 90 TYR A O 1
ATOM 760 N N . MET A 1 91 ? 3.898 -10.641 -2.369 1 97.94 91 MET A N 1
ATOM 761 C CA . MET A 1 91 ? 4.684 -10.875 -3.576 1 97.94 91 MET A CA 1
ATOM 762 C C . MET A 1 91 ? 6.02 -10.141 -3.508 1 97.94 91 MET A C 1
ATOM 764 O O . MET A 1 91 ? 7.062 -10.703 -3.838 1 97.94 91 MET A O 1
ATOM 768 N N . ARG A 1 92 ? 6.016 -8.945 -3.035 1 97.38 92 ARG A N 1
ATOM 769 C CA . ARG A 1 92 ? 7.207 -8.109 -2.951 1 97.38 92 ARG A CA 1
ATOM 770 C C . ARG A 1 92 ? 8.156 -8.609 -1.864 1 97.38 92 ARG A C 1
ATOM 772 O O . ARG A 1 92 ? 9.352 -8.305 -1.883 1 97.38 92 ARG A O 1
ATOM 779 N N . GLY A 1 93 ? 7.613 -9.375 -0.919 1 98 93 GLY A N 1
ATOM 780 C CA . GLY A 1 93 ? 8.414 -9.93 0.161 1 98 93 GLY A CA 1
ATOM 781 C C . GLY A 1 93 ? 8.977 -11.305 -0.152 1 98 93 GLY A C 1
ATOM 782 O O . GLY A 1 93 ? 9.789 -11.836 0.604 1 98 93 GLY A O 1
ATOM 783 N N . LEU A 1 94 ? 8.625 -11.875 -1.23 1 97.88 94 LEU A N 1
ATOM 784 C CA . LEU A 1 94 ? 9.078 -13.203 -1.636 1 97.88 94 LEU A CA 1
ATOM 785 C C . LEU A 1 94 ? 10.508 -13.148 -2.168 1 97.88 94 LEU A C 1
ATOM 787 O O . LEU A 1 94 ? 10.898 -12.164 -2.801 1 97.88 94 LEU A O 1
ATOM 791 N N . PRO A 1 95 ? 11.258 -14.258 -1.988 1 97 95 PRO A N 1
ATOM 792 C CA . PRO A 1 95 ? 12.539 -14.359 -2.688 1 97 95 PRO A CA 1
ATOM 793 C C . PRO A 1 95 ? 12.398 -14.266 -4.203 1 97 95 PRO A C 1
ATOM 795 O O . PRO A 1 95 ? 11.359 -14.648 -4.754 1 97 95 PRO A O 1
ATOM 798 N N . PRO A 1 96 ? 13.391 -13.883 -4.918 1 97.06 96 PRO A N 1
ATOM 799 C CA . PRO A 1 96 ? 13.289 -13.555 -6.344 1 97.06 96 PRO A CA 1
ATOM 800 C C . PRO A 1 96 ? 12.789 -14.727 -7.184 1 97.06 96 PRO A C 1
ATOM 802 O O . PRO A 1 96 ? 11.898 -14.555 -8.023 1 97.06 96 PRO A O 1
ATOM 805 N N . ASP A 1 97 ? 13.281 -15.883 -7.004 1 96.19 97 ASP A N 1
ATOM 806 C CA . ASP A 1 97 ? 12.891 -17.031 -7.805 1 96.19 97 ASP A CA 1
ATOM 807 C C . ASP A 1 97 ? 11.438 -17.406 -7.551 1 96.19 97 ASP A C 1
ATOM 809 O O . ASP A 1 97 ? 10.688 -17.703 -8.492 1 96.19 97 ASP A O 1
ATOM 813 N N . LEU A 1 98 ? 11.125 -17.438 -6.273 1 96.88 98 LEU A N 1
ATOM 814 C CA . LEU A 1 98 ? 9.742 -17.734 -5.906 1 96.88 98 LEU A CA 1
ATOM 815 C C . LEU A 1 98 ? 8.797 -16.656 -6.402 1 96.88 98 LEU A C 1
ATOM 817 O O . LEU A 1 98 ? 7.703 -16.953 -6.891 1 96.88 98 LEU A O 1
ATOM 821 N N . ARG A 1 99 ? 9.148 -15.461 -6.312 1 97.75 99 ARG A N 1
ATOM 822 C CA . ARG A 1 99 ? 8.352 -14.336 -6.797 1 97.75 99 ARG A CA 1
ATOM 823 C C . ARG A 1 99 ? 8.086 -14.461 -8.297 1 97.75 99 ARG A C 1
ATOM 825 O O . ARG A 1 99 ? 6.969 -14.219 -8.758 1 97.75 99 ARG A O 1
ATOM 832 N N . ALA A 1 100 ? 9.117 -14.789 -9.039 1 96.88 100 ALA A N 1
ATOM 833 C CA . ALA A 1 100 ? 8.969 -14.953 -10.484 1 96.88 100 ALA A CA 1
ATOM 834 C C . ALA A 1 100 ? 7.949 -16.047 -10.805 1 96.88 100 ALA A C 1
ATOM 836 O O . ALA A 1 100 ? 7.098 -15.883 -11.672 1 96.88 100 ALA A O 1
ATOM 837 N N . TRP A 1 101 ? 8.008 -17.109 -10.102 1 96.56 101 TRP A N 1
ATOM 838 C CA . TRP A 1 101 ? 7.117 -18.25 -10.281 1 96.56 101 TRP A CA 1
ATOM 839 C C . TRP A 1 101 ? 5.676 -17.859 -9.969 1 96.56 101 TRP A C 1
ATOM 841 O O . TRP A 1 101 ? 4.77 -18.125 -10.766 1 96.56 101 TRP A O 1
ATOM 851 N N . VAL A 1 102 ? 5.477 -17.312 -8.844 1 97.38 102 VAL A N 1
ATOM 852 C CA . VAL A 1 102 ? 4.121 -16.969 -8.422 1 97.38 102 VAL A CA 1
ATOM 853 C C . VAL A 1 102 ? 3.545 -15.898 -9.352 1 97.38 102 VAL A C 1
ATOM 855 O O . VAL A 1 102 ? 2.379 -15.977 -9.742 1 97.38 102 VAL A O 1
ATOM 858 N N . SER A 1 103 ? 4.359 -14.922 -9.773 1 95.5 103 SER A N 1
ATOM 859 C CA . SER A 1 103 ? 3.918 -13.82 -10.625 1 95.5 103 SER A CA 1
ATOM 860 C C . SER A 1 103 ? 3.451 -14.328 -11.984 1 95.5 103 SER A C 1
ATOM 862 O O . SER A 1 103 ? 2.529 -13.766 -12.578 1 95.5 103 SER A O 1
ATOM 864 N N . GLN A 1 104 ? 4.039 -15.352 -12.469 1 93.94 104 GLN A N 1
ATOM 865 C CA . GLN A 1 104 ? 3.711 -15.906 -13.773 1 93.94 104 GLN A CA 1
ATOM 866 C C . GLN A 1 104 ? 2.279 -16.438 -13.805 1 93.94 104 GLN A C 1
ATOM 868 O O . GLN A 1 104 ? 1.646 -16.469 -14.859 1 93.94 104 GLN A O 1
ATOM 873 N N . ASN A 1 105 ? 1.722 -16.75 -12.664 1 91.06 105 ASN A N 1
ATOM 874 C CA . ASN A 1 105 ? 0.377 -17.312 -12.578 1 91.06 105 ASN A CA 1
ATOM 875 C C . ASN A 1 105 ? -0.645 -16.25 -12.172 1 91.06 105 ASN A C 1
ATOM 877 O O . ASN A 1 105 ? -1.837 -16.547 -12.062 1 91.06 105 ASN A O 1
ATOM 881 N N . GLU A 1 106 ? -0.228 -15.055 -11.812 1 91.75 106 GLU A N 1
ATOM 882 C CA . GLU A 1 106 ? -1.046 -13.875 -11.555 1 91.75 106 GLU A CA 1
ATOM 883 C C . GLU A 1 106 ? -2.168 -14.18 -10.57 1 91.75 106 GLU A C 1
ATOM 885 O O . GLU A 1 106 ? -3.338 -13.914 -10.844 1 91.75 106 GLU A O 1
ATOM 890 N N . PRO A 1 107 ? -1.792 -14.68 -9.367 1 94.94 107 PRO A N 1
ATOM 891 C CA . PRO A 1 107 ? -2.842 -14.984 -8.391 1 94.94 107 PRO A CA 1
ATOM 892 C C . PRO A 1 107 ? -3.584 -13.734 -7.918 1 94.94 107 PRO A C 1
ATOM 894 O O . PRO A 1 107 ? -2.982 -12.664 -7.789 1 94.94 107 PRO A O 1
ATOM 897 N N . SER A 1 108 ? -4.883 -14 -7.637 1 94.56 108 SER A N 1
ATOM 898 C CA . SER A 1 108 ? -5.707 -12.867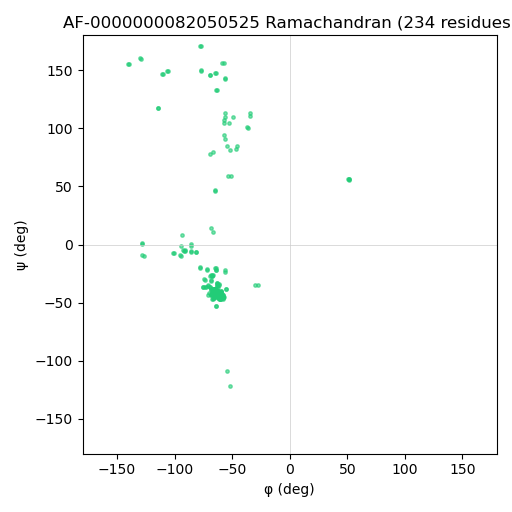 -7.227 1 94.56 108 SER A CA 1
ATOM 899 C C . SER A 1 108 ? -6.445 -13.164 -5.926 1 94.56 108 SER A C 1
ATOM 901 O O . SER A 1 108 ? -7.234 -12.344 -5.453 1 94.56 108 SER A O 1
ATOM 903 N N . THR A 1 109 ? -6.27 -14.297 -5.34 1 96.94 109 THR A N 1
ATOM 904 C CA . THR A 1 109 ? -6.848 -14.656 -4.051 1 96.94 109 THR A CA 1
ATOM 905 C C . THR A 1 109 ? -5.777 -15.219 -3.119 1 96.94 109 THR A C 1
ATOM 907 O O . THR A 1 109 ? -4.746 -15.711 -3.574 1 96.94 109 THR A O 1
ATOM 910 N N . TYR A 1 110 ? -6.09 -15.188 -1.86 1 98 110 TYR A N 1
ATOM 911 C CA . TYR A 1 110 ? -5.176 -15.742 -0.872 1 98 110 TYR A CA 1
ATOM 912 C C . TYR A 1 110 ? -4.922 -17.219 -1.136 1 98 110 TYR A C 1
ATOM 914 O O . TYR A 1 110 ? -3.777 -17.672 -1.104 1 98 110 TYR A O 1
ATOM 922 N N . ASP A 1 111 ? -5.969 -17.938 -1.418 1 97.94 111 ASP A N 1
ATOM 923 C CA . ASP A 1 111 ? -5.863 -19.375 -1.631 1 97.94 111 ASP A CA 1
ATOM 924 C C . ASP A 1 111 ? -4.98 -19.688 -2.838 1 97.94 111 ASP A C 1
ATOM 926 O O . ASP A 1 111 ? -4.199 -20.641 -2.811 1 97.94 111 ASP A O 1
ATOM 930 N N . GLU A 1 112 ? -5.113 -18.922 -3.848 1 97.5 112 GLU A N 1
ATOM 931 C CA . GLU A 1 112 ? -4.281 -19.109 -5.027 1 97.5 112 GLU A CA 1
ATOM 932 C C . GLU A 1 112 ? -2.807 -18.875 -4.711 1 97.5 112 GLU A C 1
ATOM 934 O O . GLU A 1 112 ? -1.938 -19.609 -5.164 1 97.5 112 GLU A O 1
ATOM 939 N N . VAL A 1 113 ? -2.52 -17.844 -3.953 1 98.25 113 VAL A N 1
ATOM 940 C CA . VAL A 1 113 ? -1.148 -17.547 -3.555 1 98.25 113 VAL A CA 1
ATOM 941 C C . VAL A 1 113 ? -0.574 -18.719 -2.76 1 98.25 113 VAL A C 1
ATOM 943 O O . VAL A 1 113 ? 0.528 -19.188 -3.047 1 98.25 113 VAL A O 1
ATOM 946 N N . VAL A 1 114 ? -1.344 -19.188 -1.819 1 98.19 114 VAL A N 1
ATOM 947 C CA . VAL A 1 114 ? -0.906 -20.281 -0.965 1 98.19 114 VAL A CA 1
ATOM 948 C C . VAL A 1 114 ? -0.597 -21.516 -1.82 1 98.19 114 VAL A C 1
ATOM 950 O O . VAL A 1 114 ? 0.457 -22.141 -1.667 1 98.19 114 VAL A O 1
ATOM 953 N N . ALA A 1 115 ? -1.422 -21.797 -2.75 1 97.75 115 ALA A N 1
ATOM 954 C CA . ALA A 1 115 ? -1.263 -22.969 -3.6 1 97.75 115 ALA A CA 1
ATOM 955 C C . ALA A 1 115 ? 0.008 -22.875 -4.441 1 97.75 115 ALA A C 1
ATOM 957 O O . ALA A 1 115 ? 0.72 -23.875 -4.617 1 97.75 115 ALA A O 1
ATOM 958 N N . LEU A 1 116 ? 0.3 -21.75 -4.914 1 97.31 116 LEU A N 1
ATOM 959 C CA . LEU A 1 116 ? 1.441 -21.547 -5.801 1 97.31 116 LEU A CA 1
ATOM 960 C C . LEU A 1 116 ? 2.75 -21.578 -5.016 1 97.31 116 LEU A C 1
ATOM 962 O O . LEU A 1 116 ? 3.764 -22.078 -5.504 1 97.31 116 LEU A O 1
ATOM 966 N N . VAL A 1 117 ? 2.723 -21.047 -3.834 1 97.44 117 VAL A N 1
ATOM 967 C CA . VAL A 1 117 ? 3.932 -20.984 -3.021 1 97.44 117 VAL A CA 1
ATOM 968 C C . VAL A 1 117 ? 4.273 -22.375 -2.496 1 97.44 117 VAL A C 1
ATOM 970 O O . VAL A 1 117 ? 5.449 -22.734 -2.377 1 97.44 117 VAL A O 1
ATOM 973 N N . GLU A 1 118 ? 3.256 -23.109 -2.172 1 94.94 118 GLU A N 1
ATOM 974 C CA . GLU A 1 118 ? 3.453 -24.438 -1.58 1 94.94 118 GLU A CA 1
ATOM 975 C C . GLU A 1 118 ? 3.748 -25.484 -2.65 1 94.94 118 GLU A C 1
ATOM 977 O O . GLU A 1 118 ? 4.105 -26.625 -2.332 1 94.94 118 GLU A O 1
ATOM 982 N N . ARG A 1 119 ? 3.682 -25.188 -3.801 1 85.62 119 ARG A N 1
ATOM 983 C CA . ARG A 1 119 ? 3.99 -26.156 -4.852 1 85.62 119 ARG A CA 1
ATOM 984 C C . ARG A 1 119 ? 5.492 -26.375 -4.961 1 85.62 119 ARG A C 1
ATOM 986 O O . ARG A 1 119 ? 6.281 -25.438 -4.824 1 85.62 119 ARG A O 1
ATOM 993 N N . GLY B 1 1 ? -48.781 18.344 60.719 1 33.25 1 GLY B N 1
ATOM 994 C CA . GLY B 1 1 ? -48.5 17.859 59.375 1 33.25 1 GLY B CA 1
ATOM 995 C C . GLY B 1 1 ? -47.031 18.047 58.969 1 33.25 1 GLY B C 1
ATOM 996 O O . GLY B 1 1 ? -46.562 19.172 58.875 1 33.25 1 GLY B O 1
ATOM 997 N N . THR B 1 2 ? -46.125 17.031 59.219 1 46.62 2 THR B N 1
ATOM 998 C CA . THR B 1 2 ? -44.656 16.984 59.156 1 46.62 2 THR B CA 1
ATOM 999 C C . THR B 1 2 ? -44.188 17.078 57.719 1 46.62 2 THR B C 1
ATOM 1001 O O . THR B 1 2 ? -44.5 16.203 56.875 1 46.62 2 THR B O 1
ATOM 1004 N N . GLY B 1 3 ? -44.156 18.266 57.031 1 43.59 3 GLY B N 1
ATOM 1005 C CA . GLY B 1 3 ? -43.75 18.484 55.656 1 43.59 3 GLY B CA 1
ATOM 1006 C C . GLY B 1 3 ? -42.344 18 55.375 1 43.59 3 GLY B C 1
ATOM 1007 O O . GLY B 1 3 ? -41.406 18.312 56.094 1 43.59 3 GLY B O 1
ATOM 1008 N N . VAL B 1 4 ? -42.219 16.734 54.875 1 50.66 4 VAL B N 1
ATOM 1009 C CA . VAL B 1 4 ? -40.969 16.141 54.438 1 50.66 4 VAL B CA 1
ATOM 1010 C C . VAL B 1 4 ? -40.281 17.062 53.438 1 50.66 4 VAL B C 1
ATOM 1012 O O . VAL B 1 4 ? -40.906 17.516 52.469 1 50.66 4 VAL B O 1
ATOM 1015 N N . PRO B 1 5 ? -39.219 17.797 53.781 1 49.69 5 PRO B N 1
ATOM 1016 C CA . PRO B 1 5 ? -38.5 18.641 52.812 1 49.69 5 PRO B CA 1
ATOM 1017 C C . PRO B 1 5 ? -38 17.859 51.594 1 49.69 5 PRO B C 1
ATOM 1019 O O . PRO B 1 5 ? -37.625 16.688 51.719 1 49.69 5 PRO B O 1
ATOM 1022 N N . GLU B 1 6 ? -38.531 18.016 50.375 1 42.94 6 GLU B N 1
ATOM 1023 C CA . GLU B 1 6 ? -38.094 17.438 49.094 1 42.94 6 GLU B CA 1
ATOM 1024 C C . GLU B 1 6 ? -36.625 17.75 48.812 1 42.94 6 GLU B C 1
ATOM 1026 O O . GLU B 1 6 ? -36.25 18.922 48.719 1 42.94 6 GLU B O 1
ATOM 1031 N N . VAL B 1 7 ? -35.719 16.953 49.344 1 45.38 7 VAL B N 1
ATOM 1032 C CA . VAL B 1 7 ? -34.312 17 48.938 1 45.38 7 VAL B CA 1
ATOM 1033 C C . VAL B 1 7 ? -34.188 17.016 47.438 1 45.38 7 VAL B C 1
ATOM 1035 O O . VAL B 1 7 ? -34.594 16.062 46.75 1 45.38 7 VAL B O 1
ATOM 1038 N N . GLN B 1 8 ? -34.312 18.109 46.719 1 50.09 8 GLN B N 1
ATOM 1039 C CA . GLN B 1 8 ? -34.031 18.172 45.281 1 50.09 8 GLN B CA 1
ATOM 1040 C C . GLN B 1 8 ? -32.594 17.703 45 1 50.09 8 GLN B C 1
ATOM 1042 O O . GLN B 1 8 ? -31.656 18.109 45.688 1 50.09 8 GLN B O 1
ATOM 1047 N N . PRO B 1 9 ? -32.312 16.562 44.312 1 44.22 9 PRO B N 1
ATOM 1048 C CA . PRO B 1 9 ? -30.969 16.094 43.906 1 44.22 9 PRO B CA 1
ATOM 1049 C C . PRO B 1 9 ? -30.188 17.141 43.125 1 44.22 9 PRO B C 1
ATOM 10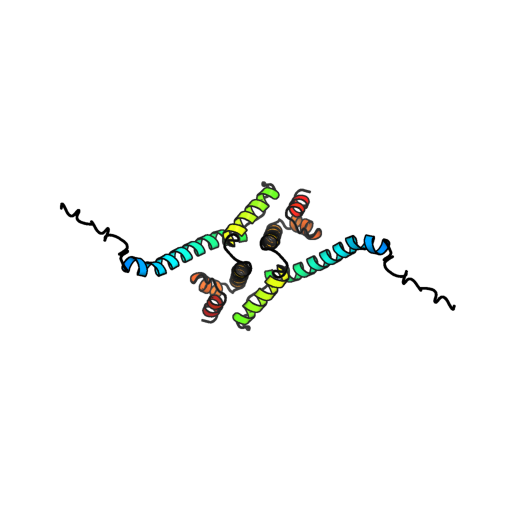51 O O . PRO B 1 9 ? -30.531 17.469 42 1 44.22 9 PRO B O 1
ATOM 1054 N N . ARG B 1 10 ? -29.875 18.344 43.594 1 42.5 10 ARG B N 1
ATOM 1055 C CA . ARG B 1 10 ? -29.156 19.391 42.875 1 42.5 10 ARG B CA 1
ATOM 1056 C C . ARG B 1 10 ? -27.812 18.906 42.375 1 42.5 10 ARG B C 1
ATOM 1058 O O . ARG B 1 10 ? -27.031 19.672 41.812 1 42.5 10 ARG B O 1
ATOM 1065 N N . ALA B 1 11 ? -27.203 17.859 42.938 1 47.25 11 ALA B N 1
ATOM 1066 C CA . ALA B 1 11 ? -25.781 17.703 42.625 1 47.25 11 ALA B CA 1
ATOM 1067 C C . ALA B 1 11 ? -25.578 17.375 41.156 1 47.25 11 ALA B C 1
ATOM 1069 O O . ALA B 1 11 ? -24.688 16.578 40.812 1 47.25 11 ALA B O 1
ATOM 1070 N N . TYR B 1 12 ? -26.516 17.453 40.281 1 43.16 12 TYR B N 1
ATOM 1071 C CA . TYR B 1 12 ? -26.141 16.828 39 1 43.16 12 TYR B CA 1
ATOM 1072 C C . TYR B 1 12 ? -24.828 17.406 38.469 1 43.16 12 TYR B C 1
ATOM 1074 O O . TYR B 1 12 ? -23.891 16.672 38.188 1 43.16 12 TYR B O 1
ATOM 1082 N N . TYR B 1 13 ? -24.875 18.297 37.281 1 42.66 13 TYR B N 1
ATOM 1083 C CA . TYR B 1 13 ? -24.172 18.406 36.031 1 42.66 13 TYR B CA 1
ATOM 1084 C C . TYR B 1 13 ? -23.016 19.406 36.125 1 42.66 13 TYR B C 1
ATOM 1086 O O . TYR B 1 13 ? -22.594 19.984 35.125 1 42.66 13 TYR B O 1
ATOM 1094 N N . ASP B 1 14 ? -22.766 20.047 37.188 1 42.34 14 ASP B N 1
ATOM 1095 C CA .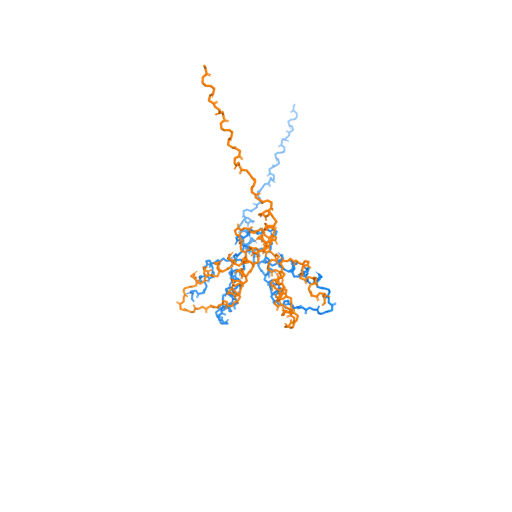 ASP B 1 14 ? -21.703 21.016 36.938 1 42.34 14 ASP B CA 1
ATOM 1096 C C . ASP B 1 14 ? -20.391 20.328 36.594 1 42.34 14 ASP B C 1
ATOM 1098 O O . ASP B 1 14 ? -19.609 19.984 37.469 1 42.34 14 ASP B O 1
ATOM 1102 N N . LEU B 1 15 ? -20.391 19.266 35.625 1 48.56 15 LEU B N 1
ATOM 1103 C CA . LEU B 1 15 ? -19.047 18.969 35.156 1 48.56 15 LEU B CA 1
ATOM 1104 C C . LEU B 1 15 ? -18.219 20.25 35.031 1 48.56 15 LEU B C 1
ATOM 1106 O O . LEU B 1 15 ? -18.688 21.25 34.469 1 48.56 15 LEU B O 1
ATOM 1110 N N . PRO B 1 16 ? -17.406 20.641 35.812 1 49.81 16 PRO B N 1
ATOM 1111 C CA . PRO B 1 16 ? -16.609 21.859 35.688 1 49.81 16 PRO B CA 1
ATOM 1112 C C . PRO B 1 16 ? -16.234 22.188 34.25 1 49.81 16 PRO B C 1
ATOM 1114 O O . PRO B 1 16 ? -15.992 21.281 33.438 1 49.81 16 PRO B O 1
ATOM 1117 N N . GLU B 1 17 ? -16.719 23.188 33.625 1 51.12 17 GLU B N 1
ATOM 1118 C CA . GLU B 1 17 ? -16.359 23.781 32.344 1 51.12 17 GLU B CA 1
ATOM 1119 C C . GLU B 1 17 ? -14.891 23.547 32 1 51.12 17 GLU B C 1
ATOM 1121 O O . GLU B 1 17 ? -14.523 23.391 30.844 1 51.12 17 GLU B O 1
ATOM 1126 N N . GLU B 1 18 ? -14.141 23.562 33 1 50.5 18 GLU B N 1
ATOM 1127 C CA . GLU B 1 18 ? -12.719 23.312 32.781 1 50.5 18 GLU B CA 1
ATOM 1128 C C . GLU B 1 18 ? -12.484 21.922 32.188 1 50.5 18 GLU B C 1
ATOM 1130 O O . GLU B 1 18 ? -11.523 21.703 31.453 1 50.5 18 GLU B O 1
ATOM 1135 N N . ALA B 1 19 ? -13.297 21.016 32.594 1 53.56 19 ALA B N 1
ATOM 1136 C CA . ALA B 1 19 ? -13.164 19.672 32.031 1 53.56 19 ALA B CA 1
ATOM 1137 C C . ALA B 1 19 ? -13.539 19.656 30.547 1 53.56 19 ALA B C 1
ATOM 1139 O O . ALA B 1 19 ? -12.977 18.891 29.781 1 53.56 19 ALA B O 1
ATOM 1140 N N . ALA B 1 20 ? -14.422 20.594 30.062 1 54.31 20 ALA B N 1
ATOM 1141 C CA . ALA B 1 20 ? -14.797 20.734 28.656 1 54.31 20 ALA B CA 1
ATOM 1142 C C . ALA B 1 20 ? -13.641 21.297 27.828 1 54.31 20 ALA B C 1
ATOM 1144 O O . ALA B 1 20 ? -13.5 20.953 26.656 1 54.31 20 ALA B O 1
ATOM 1145 N N . ALA B 1 21 ? -12.812 22.188 28.375 1 56 21 ALA B N 1
ATOM 1146 C CA . ALA B 1 21 ? -11.719 22.828 27.656 1 56 21 ALA B CA 1
ATOM 1147 C C . ALA B 1 21 ? -10.617 21.828 27.328 1 56 21 ALA B C 1
ATOM 1149 O O . ALA B 1 21 ? -9.93 21.969 26.312 1 56 21 ALA B O 1
ATOM 1150 N N . ASP B 1 22 ? -10.539 20.766 28.188 1 67.12 22 ASP B N 1
ATOM 1151 C CA . ASP B 1 22 ? -9.469 19.797 27.984 1 67.12 22 ASP B CA 1
ATOM 1152 C C . ASP B 1 22 ? -9.883 18.734 26.969 1 67.12 22 ASP B C 1
ATOM 1154 O O . ASP B 1 22 ? -9.055 17.906 26.547 1 67.12 22 ASP B O 1
ATOM 1158 N N . TYR B 1 23 ? -11.188 18.922 26.453 1 74.81 23 TYR B N 1
ATOM 1159 C CA . TYR B 1 23 ? -11.68 17.906 25.531 1 74.81 23 TYR B CA 1
ATOM 1160 C C . TYR B 1 23 ? -10.961 17.984 24.203 1 74.81 23 TYR B C 1
ATOM 1162 O O . TYR B 1 23 ? -10.523 16.969 23.656 1 74.81 23 TYR B O 1
ATOM 1170 N N . PRO B 1 24 ? -10.773 19.25 23.703 1 71.69 24 PRO B N 1
ATOM 1171 C CA . PRO B 1 24 ? -10.023 19.312 22.453 1 71.69 24 PRO B CA 1
ATOM 1172 C C . PRO B 1 24 ? -8.602 18.766 22.578 1 71.69 24 PRO B C 1
ATOM 1174 O O . PRO B 1 24 ? -8.094 18.109 21.672 1 71.69 24 PRO B O 1
ATOM 1177 N N . GLN B 1 25 ? -7.996 19.109 23.641 1 74.88 25 GLN B N 1
ATOM 1178 C CA . GLN B 1 25 ? -6.637 18.625 23.859 1 74.88 25 GLN B CA 1
ATOM 1179 C C . GLN B 1 25 ? -6.617 17.109 24.016 1 74.88 25 GLN B C 1
ATOM 1181 O O . GLN B 1 25 ? -5.75 16.422 23.469 1 74.88 25 GLN B O 1
ATOM 1186 N N . LEU B 1 26 ? -7.559 16.641 24.781 1 69.69 26 LEU B N 1
ATOM 1187 C CA . LEU B 1 26 ? -7.672 15.195 24.969 1 69.69 26 LEU B CA 1
ATOM 1188 C C . LEU B 1 26 ? -7.926 14.492 23.641 1 69.69 26 LEU B C 1
ATOM 1190 O O . LEU B 1 26 ? -7.285 13.484 23.328 1 69.69 26 LEU B O 1
ATOM 1194 N N . LYS B 1 27 ? -8.766 15.07 22.969 1 73.12 27 LYS B N 1
ATOM 1195 C CA . LYS B 1 27 ? -9.055 14.516 21.656 1 73.12 27 LYS B CA 1
ATOM 1196 C C . LYS B 1 27 ? -7.805 14.531 20.766 1 73.12 27 LYS B C 1
ATOM 1198 O O . LYS B 1 27 ? -7.512 13.555 20.078 1 73.12 27 LYS B O 1
ATOM 1203 N N . ALA B 1 28 ? -7.078 15.586 20.828 1 72.88 28 ALA B N 1
ATOM 1204 C CA . ALA B 1 28 ? -5.848 15.719 20.047 1 72.88 28 ALA B CA 1
ATOM 1205 C C . ALA B 1 28 ? -4.809 14.695 20.484 1 72.88 28 ALA B C 1
ATOM 1207 O O . ALA B 1 28 ? -4.105 14.117 19.656 1 72.88 28 ALA B O 1
ATOM 1208 N N . GLU B 1 29 ? -4.723 14.461 21.688 1 75.38 29 GLU B N 1
ATOM 1209 C CA . GLU B 1 29 ? -3.771 13.492 22.219 1 75.38 29 GLU B CA 1
ATOM 1210 C C . GLU B 1 29 ? -4.148 12.07 21.812 1 75.38 29 GLU B C 1
ATOM 1212 O O . GLU B 1 29 ? -3.285 11.273 21.453 1 75.38 29 GLU B O 1
ATOM 1217 N N . ILE B 1 30 ? -5.387 11.82 21.922 1 76.5 30 ILE B N 1
ATOM 1218 C CA . ILE B 1 30 ? -5.875 10.5 21.531 1 76.5 30 ILE B CA 1
ATOM 1219 C C . ILE B 1 30 ? -5.602 10.266 20.047 1 76.5 30 ILE B C 1
ATOM 1221 O O . ILE B 1 30 ? -5.117 9.195 19.672 1 76.5 30 ILE B O 1
ATOM 1225 N N . LEU B 1 31 ? -5.852 11.266 19.328 1 76.62 31 LEU B N 1
ATOM 1226 C CA . LEU B 1 31 ? -5.613 11.164 17.906 1 76.62 31 LEU B CA 1
ATOM 1227 C C . LEU B 1 31 ? -4.129 10.992 17.609 1 76.62 31 LEU B C 1
ATOM 1229 O O . LEU B 1 31 ? -3.75 10.203 16.734 1 76.62 31 LEU B O 1
ATOM 1233 N N . ALA B 1 32 ? -3.312 11.719 18.344 1 76.31 32 ALA B N 1
ATOM 1234 C CA . ALA B 1 32 ? -1.864 11.602 18.172 1 76.31 32 ALA B CA 1
ATOM 1235 C C . ALA B 1 32 ? -1.379 10.203 18.531 1 76.31 32 ALA B C 1
ATOM 1237 O O . ALA B 1 32 ? -0.57 9.617 17.812 1 76.31 32 ALA B O 1
ATOM 1238 N N . ARG B 1 33 ? -1.88 9.703 19.625 1 79.25 33 ARG B N 1
ATOM 1239 C CA . ARG B 1 33 ? -1.518 8.344 20.031 1 79.25 33 ARG B CA 1
ATOM 1240 C C . ARG B 1 33 ? -1.985 7.324 19 1 79.25 33 ARG B C 1
ATOM 1242 O O . ARG B 1 33 ? -1.272 6.363 18.703 1 79.25 33 ARG B O 1
ATOM 1249 N N . SER B 1 34 ? -3.037 7.609 18.484 1 84.56 34 SER B N 1
ATOM 1250 C CA . SER B 1 34 ? -3.592 6.742 17.438 1 84.56 34 SER B CA 1
ATOM 1251 C C . SER B 1 34 ? -2.725 6.754 16.188 1 84.56 34 SER B C 1
ATOM 1253 O O . SER B 1 34 ? -2.49 5.707 15.578 1 84.56 34 SER B O 1
ATOM 1255 N N . ARG B 1 35 ? -2.279 7.863 15.898 1 83.75 35 ARG B N 1
ATOM 1256 C CA . ARG B 1 35 ? -1.438 8.008 14.711 1 83.75 35 ARG B CA 1
ATOM 1257 C C . ARG B 1 35 ? -0.104 7.293 14.898 1 83.75 35 ARG B C 1
ATOM 1259 O O . ARG B 1 35 ? 0.388 6.637 13.984 1 83.75 35 ARG B O 1
ATOM 1266 N N . VAL B 1 36 ? 0.492 7.422 16.062 1 82.5 36 VAL B N 1
ATOM 1267 C CA . VAL B 1 36 ? 1.753 6.762 16.391 1 82.5 36 VAL B CA 1
ATOM 1268 C C . VAL B 1 36 ? 1.582 5.246 16.297 1 82.5 36 VAL B C 1
ATOM 1270 O O . VAL B 1 36 ? 2.424 4.555 15.727 1 82.5 36 VAL B O 1
ATOM 1273 N N . THR B 1 37 ? 0.517 4.84 16.797 1 87.94 37 THR B N 1
ATOM 1274 C CA . THR B 1 37 ? 0.246 3.406 16.797 1 87.94 37 THR B CA 1
ATOM 1275 C C . THR B 1 37 ? 0.104 2.875 15.383 1 87.94 37 THR B C 1
ATOM 1277 O O . THR B 1 37 ? 0.668 1.833 15.039 1 87.94 37 THR B O 1
ATOM 1280 N N . THR B 1 38 ? -0.596 3.58 14.562 1 94.38 38 THR B N 1
ATOM 1281 C CA . THR B 1 38 ? -0.787 3.111 13.195 1 94.38 38 THR B CA 1
ATOM 1282 C C . THR B 1 38 ? 0.526 3.16 12.414 1 94.38 38 THR B C 1
ATOM 1284 O O . THR B 1 38 ? 0.776 2.312 11.555 1 94.38 38 THR B O 1
ATOM 1287 N N . ALA B 1 39 ? 1.358 4.137 12.789 1 94.31 39 ALA B N 1
ATOM 1288 C CA . ALA B 1 39 ? 2.648 4.258 12.109 1 94.31 39 ALA B CA 1
ATOM 1289 C C . ALA B 1 39 ? 3.523 3.037 12.383 1 94.31 39 ALA B C 1
ATOM 1291 O O . ALA B 1 39 ? 4.277 2.6 11.508 1 94.31 39 ALA B O 1
ATOM 1292 N N . VAL B 1 40 ? 3.529 2.494 13.555 1 95.81 40 VAL B N 1
ATOM 1293 C CA . VAL B 1 40 ? 4.301 1.306 13.906 1 95.81 40 VAL B CA 1
ATOM 1294 C C . VAL B 1 40 ? 3.83 0.118 13.062 1 95.81 40 VAL B C 1
ATOM 1296 O O . VAL B 1 40 ? 4.648 -0.633 12.531 1 95.81 40 VAL B O 1
ATOM 1299 N N . TRP B 1 41 ? 2.557 -0.001 12.961 1 96.94 41 TRP B N 1
ATOM 1300 C CA . TRP B 1 41 ? 1.992 -1.083 12.164 1 96.94 41 TRP B CA 1
ATOM 1301 C C . TRP B 1 41 ? 2.346 -0.912 10.688 1 96.94 41 TRP B C 1
ATOM 1303 O O . TRP B 1 41 ? 2.686 -1.884 10.008 1 96.94 41 TRP B O 1
ATOM 1313 N N . ALA B 1 42 ? 2.289 0.328 10.203 1 98.12 42 ALA B N 1
ATOM 1314 C CA . ALA B 1 42 ? 2.703 0.625 8.828 1 98.12 42 ALA B CA 1
ATOM 1315 C C . ALA B 1 42 ? 4.152 0.203 8.594 1 98.12 42 ALA B C 1
ATOM 1317 O O . ALA B 1 42 ? 4.465 -0.414 7.57 1 98.12 42 ALA B O 1
ATOM 1318 N N . GLN B 1 43 ? 4.992 0.53 9.531 1 97.31 43 GLN B N 1
ATOM 1319 C CA . GLN B 1 43 ? 6.406 0.182 9.422 1 97.31 43 GLN B CA 1
ATOM 1320 C C . GLN B 1 43 ? 6.598 -1.331 9.352 1 97.31 43 GLN B C 1
ATOM 1322 O O . GLN B 1 43 ? 7.375 -1.826 8.539 1 97.31 43 GLN B O 1
ATOM 1327 N N . ARG B 1 44 ? 5.938 -2.059 10.148 1 97.94 44 ARG B N 1
ATOM 1328 C CA . ARG B 1 44 ? 6.027 -3.516 10.156 1 97.94 44 ARG B CA 1
ATOM 1329 C C . ARG B 1 44 ? 5.5 -4.098 8.852 1 97.94 44 ARG B C 1
ATOM 1331 O O . ARG B 1 44 ? 6.062 -5.055 8.312 1 97.94 44 ARG B O 1
ATOM 1338 N N . TYR B 1 45 ? 4.43 -3.533 8.391 1 98.56 45 TYR B N 1
ATOM 1339 C CA . TYR B 1 45 ? 3.85 -3.953 7.121 1 98.56 45 TYR B CA 1
ATOM 1340 C C . TYR B 1 45 ? 4.844 -3.768 5.98 1 98.56 45 TYR B C 1
ATOM 1342 O O . TYR B 1 45 ? 5.062 -4.684 5.184 1 98.56 45 TYR B O 1
ATOM 1350 N N . HIS B 1 46 ? 5.531 -2.637 5.969 1 97.94 46 HIS B N 1
ATOM 1351 C CA . HIS B 1 46 ? 6.465 -2.326 4.895 1 97.94 46 HIS B CA 1
ATOM 1352 C C . HIS B 1 46 ? 7.738 -3.156 5.012 1 97.94 46 HIS B C 1
ATOM 1354 O O . HIS B 1 46 ? 8.352 -3.508 4.004 1 97.94 46 HIS B O 1
ATOM 1360 N N . LYS B 1 47 ? 8.109 -3.5 6.191 1 97.38 47 LYS B N 1
ATOM 1361 C CA . LYS B 1 47 ? 9.375 -4.195 6.418 1 97.38 47 LYS B CA 1
ATOM 1362 C C . LYS B 1 47 ? 9.18 -5.707 6.398 1 97.38 47 LYS B C 1
ATOM 1364 O O . LYS B 1 47 ? 10.148 -6.461 6.496 1 97.38 47 LYS B O 1
ATOM 1369 N N . TRP B 1 48 ? 8.008 -6.109 6.301 1 98 48 TRP B N 1
ATOM 1370 C CA . TRP B 1 48 ? 7.715 -7.539 6.277 1 98 48 TRP B CA 1
ATOM 1371 C C . TRP B 1 48 ? 8.484 -8.234 5.156 1 98 48 TRP B C 1
ATOM 1373 O O . TRP B 1 48 ? 8.586 -7.703 4.047 1 98 48 TRP B O 1
ATOM 1383 N N . ARG B 1 49 ? 8.922 -9.484 5.488 1 97.31 49 ARG B N 1
ATOM 1384 C CA . ARG B 1 49 ? 9.578 -10.352 4.512 1 97.31 49 ARG B CA 1
ATOM 1385 C C . ARG B 1 49 ? 9.133 -11.797 4.676 1 97.31 49 ARG B C 1
ATOM 1387 O O . ARG B 1 49 ? 8.789 -12.227 5.781 1 97.31 49 ARG B O 1
ATOM 1394 N N . TYR B 1 50 ? 9.266 -12.438 3.592 1 97.94 50 TYR B N 1
ATOM 1395 C CA . TYR B 1 50 ? 8.914 -13.852 3.543 1 97.94 50 TYR B CA 1
ATOM 1396 C C . TYR B 1 50 ? 9.812 -14.672 4.469 1 97.94 50 TYR B C 1
ATOM 1398 O O . TYR B 1 50 ? 11.023 -14.461 4.516 1 97.94 50 TYR B O 1
ATOM 1406 N N . GLN B 1 51 ? 9.211 -15.492 5.207 1 96.88 51 GLN B N 1
ATOM 1407 C CA . GLN B 1 51 ? 9.914 -16.391 6.117 1 96.88 51 GLN B CA 1
ATOM 1408 C C . GLN B 1 51 ? 9.734 -17.844 5.695 1 96.88 51 GLN B C 1
ATOM 1410 O O . GLN B 1 51 ? 8.656 -18.422 5.859 1 96.88 51 GLN B O 1
ATOM 1415 N N . GLU B 1 52 ? 10.773 -18.5 5.371 1 94.38 52 GLU B N 1
ATOM 1416 C CA . GLU B 1 52 ? 10.727 -19.844 4.793 1 94.38 52 GLU B CA 1
ATOM 1417 C C . GLU B 1 52 ? 10.227 -20.875 5.812 1 94.38 52 GLU B C 1
ATOM 1419 O O . GLU B 1 52 ? 9.656 -21.891 5.438 1 94.38 52 GLU B O 1
ATOM 1424 N N . TYR B 1 53 ? 10.398 -20.641 7.047 1 95.38 53 TYR B N 1
ATOM 1425 C CA . TYR B 1 53 ? 10.062 -21.625 8.086 1 95.38 53 TYR B CA 1
ATOM 1426 C C . TYR B 1 53 ? 8.594 -21.516 8.477 1 95.38 53 TYR B C 1
ATOM 1428 O O . TYR B 1 53 ? 8.086 -22.359 9.211 1 95.38 53 TYR B O 1
ATOM 1436 N N . LYS B 1 54 ? 7.824 -20.625 8.047 1 96.69 54 LYS B N 1
ATOM 1437 C CA . LYS B 1 54 ? 6.395 -20.453 8.305 1 96.69 54 LYS B CA 1
ATOM 1438 C C . LYS B 1 54 ? 5.57 -20.844 7.082 1 96.69 54 LYS B C 1
ATOM 1440 O O . LYS B 1 54 ? 6.027 -20.703 5.945 1 96.69 54 LYS B O 1
ATOM 1445 N N . THR B 1 55 ? 4.363 -21.344 7.355 1 97.75 55 THR B N 1
ATOM 1446 C CA . THR B 1 55 ? 3.496 -21.688 6.23 1 97.75 55 THR B CA 1
ATOM 1447 C C . THR B 1 55 ? 3.029 -20.422 5.512 1 97.75 55 THR B C 1
ATOM 1449 O O . THR B 1 55 ? 2.828 -19.375 6.137 1 97.75 55 THR B O 1
ATOM 1452 N N . PRO B 1 56 ? 2.855 -20.469 4.246 1 98.38 56 PRO B N 1
ATOM 1453 C CA . PRO B 1 56 ? 2.365 -19.297 3.51 1 98.38 56 PRO B CA 1
ATOM 1454 C C . PRO B 1 56 ? 1.049 -18.766 4.066 1 98.38 56 PRO B C 1
ATOM 1456 O O . PRO B 1 56 ? 0.864 -17.547 4.156 1 98.38 56 PRO B O 1
ATOM 1459 N N . ARG B 1 57 ? 0.187 -19.625 4.461 1 98.19 57 ARG B N 1
ATOM 1460 C CA . ARG B 1 57 ? -1.109 -19.219 4.992 1 98.19 57 ARG B CA 1
ATOM 1461 C C . ARG B 1 57 ? -0.945 -18.406 6.277 1 98.19 57 ARG B C 1
ATOM 1463 O O . ARG B 1 57 ? -1.592 -17.375 6.453 1 98.19 57 ARG B O 1
ATOM 1470 N N . SER B 1 58 ? -0.099 -18.828 7.137 1 98.25 58 SER B N 1
ATOM 1471 C CA . SER B 1 58 ? 0.148 -18.109 8.375 1 98.25 58 SER B CA 1
ATOM 1472 C C . SER B 1 58 ? 0.789 -16.75 8.109 1 98.25 58 SER B C 1
ATOM 1474 O O . SER B 1 58 ? 0.5 -15.773 8.805 1 98.25 58 SER B O 1
ATOM 1476 N N . GLN B 1 59 ? 1.654 -16.781 7.145 1 98.44 59 GLN B N 1
ATOM 1477 C CA . GLN B 1 59 ? 2.322 -15.523 6.785 1 98.44 59 GLN B CA 1
ATOM 1478 C C . GLN B 1 59 ? 1.335 -14.531 6.184 1 98.44 59 GLN B C 1
ATOM 1480 O O . GLN B 1 59 ? 1.386 -13.336 6.492 1 98.44 59 GLN B O 1
ATOM 1485 N N . LEU B 1 60 ? 0.423 -15 5.336 1 98.75 60 LEU B N 1
ATOM 1486 C CA . LEU B 1 60 ? -0.624 -14.125 4.812 1 98.75 60 LEU B CA 1
ATOM 1487 C C . LEU B 1 60 ? -1.518 -13.617 5.938 1 98.75 60 LEU B C 1
ATOM 1489 O O . LEU B 1 60 ? -1.928 -12.453 5.934 1 98.75 60 LEU B O 1
ATOM 1493 N N . HIS B 1 61 ? -1.784 -14.344 6.902 1 98.31 61 HIS B N 1
ATOM 1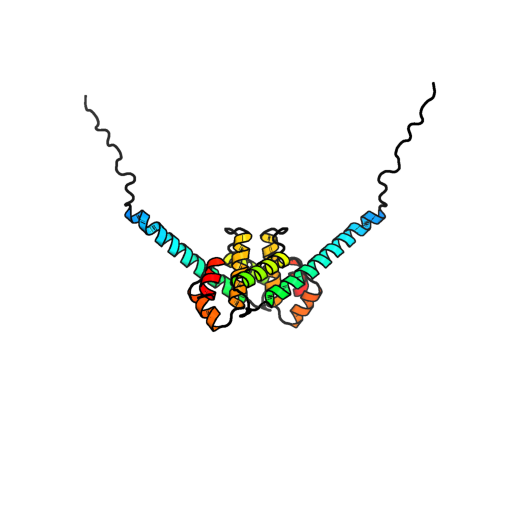494 C CA . HIS B 1 61 ? -2.562 -13.938 8.062 1 98.31 61 HIS B CA 1
ATOM 1495 C C . HIS B 1 61 ? -1.867 -12.812 8.828 1 98.31 61 HIS B C 1
ATOM 1497 O O . HIS B 1 61 ? -2.514 -11.844 9.242 1 98.31 61 HIS B O 1
ATOM 1503 N N . ASP B 1 62 ? -0.531 -12.992 9.008 1 98.19 62 ASP B N 1
ATOM 1504 C CA . ASP B 1 62 ? 0.247 -11.945 9.656 1 98.19 62 ASP B CA 1
ATOM 1505 C C . ASP B 1 62 ? 0.14 -10.625 8.898 1 98.19 62 ASP B C 1
ATOM 1507 O O . ASP B 1 62 ? -0.043 -9.562 9.5 1 98.19 62 ASP B O 1
ATOM 1511 N N . LEU B 1 63 ? 0.241 -10.719 7.586 1 98.56 63 LEU B N 1
ATOM 1512 C CA . LEU B 1 63 ? 0.196 -9.523 6.754 1 98.56 63 LEU B CA 1
ATOM 1513 C C . LEU B 1 63 ? -1.198 -8.906 6.766 1 98.56 63 LEU B C 1
ATOM 1515 O O . LEU B 1 63 ? -1.34 -7.68 6.766 1 98.56 63 LEU B O 1
ATOM 1519 N N . ILE B 1 64 ? -2.242 -9.703 6.801 1 98.62 64 ILE B N 1
ATOM 1520 C CA . ILE B 1 64 ? -3.617 -9.227 6.914 1 98.62 64 ILE B CA 1
ATOM 1521 C C . ILE B 1 64 ? -3.791 -8.461 8.219 1 98.62 64 ILE B C 1
ATOM 1523 O O . ILE B 1 64 ? -4.32 -7.344 8.227 1 98.62 64 ILE B O 1
ATOM 1527 N N . HIS B 1 65 ? -3.287 -9.047 9.188 1 98.44 65 HIS B N 1
ATOM 1528 C CA . HIS B 1 65 ? -3.375 -8.43 10.508 1 98.44 65 HIS B CA 1
ATOM 1529 C C . HIS B 1 65 ? -2.646 -7.086 10.539 1 98.44 65 HIS B C 1
ATOM 1531 O O . HIS B 1 65 ? -3.178 -6.102 11.055 1 98.44 65 HIS B O 1
ATOM 1537 N N . LEU B 1 66 ? -1.452 -7.082 9.992 1 98.44 66 LEU B N 1
ATOM 1538 C CA . LEU B 1 66 ? -0.682 -5.844 9.93 1 98.44 66 LEU B CA 1
ATOM 1539 C C . LEU B 1 66 ? -1.421 -4.781 9.125 1 98.44 66 LEU B C 1
ATOM 1541 O O . LEU B 1 66 ? -1.524 -3.631 9.555 1 98.44 66 LEU B O 1
ATOM 1545 N N . ALA B 1 67 ? -1.936 -5.152 7.957 1 98.69 67 ALA B N 1
ATOM 1546 C CA . ALA B 1 67 ? -2.648 -4.215 7.094 1 98.69 67 ALA B CA 1
ATOM 1547 C C . ALA B 1 67 ? -3.9 -3.678 7.781 1 98.69 67 ALA B C 1
ATOM 1549 O O . ALA B 1 67 ? -4.191 -2.482 7.711 1 98.69 67 ALA B O 1
ATOM 1550 N N . GLN B 1 68 ? -4.625 -4.473 8.484 1 98.56 68 GLN B N 1
ATOM 1551 C CA . GLN B 1 68 ? -5.848 -4.074 9.172 1 98.56 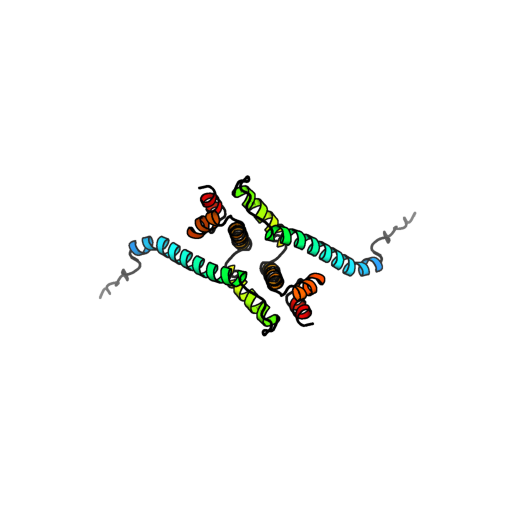68 GLN B CA 1
ATOM 1552 C C . GLN B 1 68 ? -5.555 -3.07 10.281 1 98.56 68 GLN B C 1
ATOM 1554 O O . GLN B 1 68 ? -6.289 -2.096 10.453 1 98.56 68 GLN B O 1
ATOM 1559 N N . LYS B 1 69 ? -4.539 -3.342 11.047 1 97.56 69 LYS B N 1
ATOM 1560 C CA . LYS B 1 69 ? -4.148 -2.441 12.125 1 97.56 69 LYS B CA 1
ATOM 1561 C C . LYS B 1 69 ? -3.605 -1.125 11.578 1 97.56 69 LYS B C 1
ATOM 1563 O O . LYS B 1 69 ? -3.902 -0.054 12.109 1 97.56 69 LYS B O 1
ATOM 1568 N N . TRP B 1 70 ? -2.865 -1.224 10.484 1 98.38 70 TRP B N 1
ATOM 1569 C CA . TRP B 1 70 ? -2.312 -0.037 9.844 1 98.38 70 TRP B CA 1
ATOM 1570 C C . TRP B 1 70 ? -3.42 0.822 9.242 1 98.38 70 TRP B C 1
ATOM 1572 O O . TRP B 1 70 ? -3.496 2.023 9.508 1 98.38 70 TRP B O 1
ATOM 1582 N N . LEU B 1 71 ? -4.312 0.207 8.547 1 98.06 71 LEU B N 1
ATOM 1583 C CA . LEU B 1 71 ? -5.281 0.945 7.742 1 98.06 71 LEU B CA 1
ATOM 1584 C C . LEU B 1 71 ? -6.582 1.154 8.508 1 98.06 71 LEU B C 1
ATOM 1586 O O . LEU B 1 71 ? -7.461 1.889 8.055 1 98.06 71 LEU B O 1
ATOM 1590 N N . ARG B 1 72 ? -6.668 0.495 9.625 1 97.19 72 ARG B N 1
ATOM 1591 C CA . ARG B 1 72 ? -7.855 0.598 10.477 1 97.19 72 ARG B CA 1
ATOM 1592 C C . ARG B 1 72 ? -9.125 0.357 9.664 1 97.19 72 ARG B C 1
ATOM 1594 O O . ARG B 1 72 ? -10.062 1.16 9.711 1 97.19 72 ARG B O 1
ATOM 1601 N N . THR B 1 73 ? -9.195 -0.709 9.047 1 96.44 73 THR B N 1
ATOM 1602 C CA . THR B 1 73 ? -10.258 -1.04 8.102 1 96.44 73 THR B CA 1
ATOM 1603 C C . THR B 1 73 ? -11.602 -1.132 8.82 1 96.44 73 THR B C 1
ATOM 1605 O O . THR B 1 73 ? -12.648 -0.947 8.195 1 96.44 73 THR B O 1
ATOM 1608 N N . GLU B 1 74 ? -11.594 -1.319 10.055 1 94.88 74 GLU B N 1
ATOM 1609 C CA . GLU B 1 74 ? -12.836 -1.46 10.82 1 94.88 74 GLU B CA 1
ATOM 1610 C C . GLU B 1 74 ? -13.484 -0.104 11.062 1 94.88 74 GLU B C 1
ATOM 1612 O O . GLU B 1 74 ? -14.672 -0.03 11.391 1 94.88 74 GLU B O 1
ATOM 1617 N N . SER B 1 75 ? -12.789 0.946 10.961 1 95.19 75 SER B N 1
ATOM 1618 C CA . SER B 1 75 ? -13.312 2.24 11.391 1 95.19 75 SER B CA 1
ATOM 1619 C C . SER B 1 75 ? -13.172 3.283 10.289 1 95.19 75 SER B C 1
ATOM 1621 O O . SER B 1 75 ? -13.719 4.387 10.398 1 95.19 75 SER B O 1
ATOM 1623 N N . ARG B 1 76 ? -12.461 2.957 9.203 1 94.31 76 ARG B N 1
ATOM 1624 C CA . ARG B 1 76 ? -12.242 3.928 8.133 1 94.31 76 ARG B CA 1
ATOM 1625 C C . ARG B 1 76 ? -13 3.533 6.875 1 94.31 76 ARG B C 1
ATOM 1627 O O . ARG B 1 76 ? -13.141 2.348 6.57 1 94.31 76 ARG B O 1
ATOM 1634 N N . SER B 1 77 ? -13.43 4.625 6.172 1 94.5 77 SER B N 1
ATOM 1635 C CA . SER B 1 77 ? -14.062 4.418 4.871 1 94.5 77 SER B CA 1
ATOM 1636 C C . SER B 1 77 ? -13.023 4.129 3.793 1 94.5 77 SER B C 1
ATOM 1638 O O . SER B 1 77 ? -11.828 4.273 4.023 1 94.5 77 SER B O 1
ATOM 1640 N N . LEU B 1 78 ? -13.438 3.76 2.678 1 96.38 78 LEU B N 1
ATOM 1641 C CA . LEU B 1 78 ? -12.547 3.49 1.558 1 96.38 78 LEU B CA 1
ATOM 1642 C C . LEU B 1 78 ? -11.742 4.734 1.192 1 96.38 78 LEU B C 1
ATOM 1644 O O . LEU B 1 78 ? -10.547 4.645 0.914 1 96.38 78 LEU B O 1
ATOM 1648 N N . GLU B 1 79 ? -12.445 5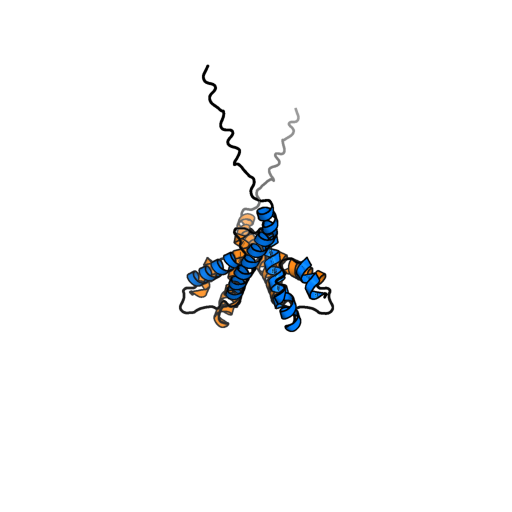.859 1.246 1 96.25 79 GLU B N 1
ATOM 1649 C CA . GLU B 1 79 ? -11.781 7.113 0.902 1 96.25 79 GLU B CA 1
ATOM 1650 C C . GLU B 1 79 ? -10.688 7.457 1.909 1 96.25 79 GLU B C 1
ATOM 1652 O O . GLU B 1 79 ? -9.625 7.945 1.533 1 96.25 79 GLU B O 1
ATOM 1657 N N . GLU B 1 80 ? -10.945 7.246 3.121 1 96.94 80 GLU B N 1
ATOM 1658 C CA . GLU B 1 80 ? -9.977 7.496 4.184 1 96.94 80 GLU B CA 1
ATOM 1659 C C . GLU B 1 80 ? -8.781 6.555 4.078 1 96.94 80 GLU B C 1
ATOM 1661 O O . GLU B 1 80 ? -7.641 6.961 4.297 1 96.94 80 GLU B O 1
ATOM 1666 N N . ILE B 1 81 ? -9.023 5.32 3.719 1 98 81 ILE B N 1
ATOM 1667 C CA . ILE B 1 81 ? -7.953 4.344 3.547 1 98 81 ILE B CA 1
ATOM 1668 C C . ILE B 1 81 ? -7.09 4.734 2.35 1 98 81 ILE B C 1
ATOM 1670 O O . ILE B 1 81 ? -5.859 4.668 2.416 1 98 81 ILE B O 1
ATOM 1674 N N . LEU B 1 82 ? -7.746 5.18 1.303 1 98.38 82 LEU B N 1
ATOM 1675 C CA . LEU B 1 82 ? -7.012 5.645 0.128 1 98.38 82 LEU B CA 1
ATOM 1676 C C . LEU B 1 82 ? -6.094 6.809 0.484 1 98.38 82 LEU B C 1
ATOM 1678 O O . LEU B 1 82 ? -4.965 6.883 -0.001 1 98.38 82 LEU B O 1
ATOM 1682 N N . GLU B 1 83 ? -6.621 7.676 1.298 1 98.5 83 GLU B N 1
ATOM 1683 C CA . GLU B 1 83 ? -5.809 8.805 1.729 1 98.5 83 GLU B CA 1
ATOM 1684 C C . GLU B 1 83 ? -4.574 8.344 2.494 1 98.5 83 GLU B C 1
ATOM 1686 O O . GLU B 1 83 ? -3.465 8.82 2.246 1 98.5 83 GLU B O 1
ATOM 1691 N N . VAL B 1 84 ? -4.691 7.359 3.363 1 98 84 VAL B N 1
ATOM 1692 C CA . VAL B 1 84 ? -3.572 6.797 4.109 1 98 84 VAL B CA 1
ATOM 1693 C C . VAL B 1 84 ? -2.555 6.199 3.145 1 98 84 VAL B C 1
ATOM 1695 O O . VAL B 1 84 ? -1.356 6.473 3.244 1 98 84 VAL B O 1
ATOM 1698 N N . LEU B 1 85 ? -3.033 5.465 2.211 1 98.69 85 LEU B N 1
ATOM 1699 C CA . LEU B 1 85 ? -2.166 4.773 1.263 1 98.69 85 LEU B CA 1
ATOM 1700 C C . LEU B 1 85 ? -1.408 5.773 0.392 1 98.69 85 LEU B C 1
ATOM 1702 O O . LEU B 1 85 ? -0.201 5.633 0.186 1 98.69 85 LEU B O 1
ATOM 1706 N N . VAL B 1 86 ? -2.07 6.73 -0.087 1 98.81 86 VAL B N 1
ATOM 1707 C CA . VAL B 1 86 ? -1.502 7.707 -1.01 1 98.81 86 VAL B CA 1
ATOM 1708 C C . VAL B 1 86 ? -0.475 8.57 -0.281 1 98.81 86 VAL B C 1
ATOM 1710 O O . VAL B 1 86 ? 0.629 8.789 -0.784 1 98.81 86 VAL B O 1
ATOM 1713 N N . ILE B 1 87 ? -0.777 8.992 0.899 1 98.56 87 ILE B N 1
ATOM 1714 C CA . ILE B 1 87 ? 0.162 9.789 1.678 1 98.56 87 ILE B CA 1
ATOM 1715 C C . ILE B 1 87 ? 1.401 8.961 2.004 1 98.56 87 ILE B C 1
ATOM 1717 O O . ILE B 1 87 ? 2.529 9.438 1.857 1 98.56 87 ILE B O 1
ATOM 1721 N N . ASP B 1 88 ? 1.186 7.762 2.385 1 98.38 88 ASP B N 1
ATOM 1722 C CA . ASP B 1 88 ? 2.299 6.863 2.674 1 98.38 88 ASP B CA 1
ATOM 1723 C C . ASP B 1 88 ? 3.207 6.707 1.457 1 98.38 88 ASP B C 1
ATOM 1725 O O . ASP B 1 88 ? 4.426 6.84 1.564 1 98.38 88 ASP B O 1
ATOM 1729 N N . ARG B 1 89 ? 2.58 6.484 0.324 1 98.5 89 ARG B N 1
ATOM 1730 C CA . ARG B 1 89 ? 3.354 6.336 -0.904 1 98.5 89 ARG B CA 1
ATOM 1731 C C . ARG B 1 89 ? 4.07 7.633 -1.26 1 98.5 89 ARG B C 1
ATOM 1733 O O . ARG B 1 89 ? 5.227 7.613 -1.687 1 98.5 89 ARG B O 1
ATOM 1740 N N . TYR B 1 90 ? 3.41 8.75 -1.118 1 98.75 90 TYR B N 1
ATOM 1741 C CA . TYR B 1 90 ? 4 10.055 -1.366 1 98.75 90 TYR B CA 1
ATOM 1742 C C . TYR B 1 90 ? 5.227 10.281 -0.486 1 98.75 90 TYR B C 1
ATOM 1744 O O . TYR B 1 90 ? 6.281 10.68 -0.975 1 98.75 90 TYR B O 1
ATOM 1752 N N . MET B 1 91 ? 5.129 9.953 0.759 1 97.88 91 MET B N 1
ATOM 1753 C CA . MET B 1 91 ? 6.215 10.117 1.724 1 97.88 91 MET B CA 1
ATOM 1754 C C . MET B 1 91 ? 7.426 9.281 1.323 1 97.88 91 MET B C 1
ATOM 1756 O O . MET B 1 91 ? 8.562 9.758 1.372 1 97.88 91 MET B O 1
ATOM 1760 N N . ARG B 1 92 ? 7.203 8.109 0.875 1 97.38 92 ARG B N 1
ATOM 1761 C CA . ARG B 1 92 ? 8.266 7.18 0.499 1 97.38 92 ARG B CA 1
ATOM 1762 C C . ARG B 1 92 ? 8.945 7.617 -0.797 1 97.38 92 ARG B C 1
ATOM 1764 O O . ARG B 1 92 ? 10.07 7.215 -1.081 1 97.38 92 ARG B O 1
ATOM 1771 N N . GLY B 1 93 ? 8.242 8.422 -1.587 1 98 93 GLY B N 1
ATOM 1772 C CA . GLY B 1 93 ? 8.789 8.922 -2.842 1 98 93 GLY B CA 1
ATOM 1773 C C . GLY B 1 93 ? 9.508 10.25 -2.695 1 98 93 GLY B C 1
ATOM 1774 O O . GLY B 1 93 ? 10.148 10.719 -3.639 1 98 93 GLY B O 1
ATOM 1775 N N . LEU B 1 94 ? 9.484 10.836 -1.563 1 97.81 94 LEU B N 1
ATOM 1776 C CA . LEU B 1 94 ? 10.125 12.125 -1.303 1 97.81 94 LEU B CA 1
ATOM 1777 C C . LEU B 1 94 ? 11.633 11.961 -1.146 1 97.81 94 LEU B C 1
ATOM 1779 O O . LEU B 1 94 ? 12.102 10.945 -0.62 1 97.81 94 LEU B O 1
ATOM 1783 N N . PRO B 1 95 ? 12.398 13 -1.539 1 97 95 PRO B N 1
ATOM 1784 C CA . PRO B 1 95 ? 13.82 13 -1.189 1 97 95 PRO B CA 1
ATOM 1785 C C . PRO B 1 95 ? 14.062 12.898 0.315 1 97 95 PRO B C 1
ATOM 1787 O O . PRO B 1 95 ? 13.234 13.367 1.106 1 97 95 PRO B O 1
ATOM 1790 N N . PRO B 1 96 ? 15.172 12.43 0.752 1 97 96 PRO B N 1
ATOM 1791 C CA . PRO B 1 96 ? 15.414 12.094 2.158 1 97 96 PRO B CA 1
ATOM 1792 C C . PRO B 1 96 ? 15.242 13.297 3.086 1 97 96 PRO B C 1
ATOM 1794 O O . PRO B 1 96 ? 14.594 13.188 4.129 1 97 96 PRO B O 1
ATOM 1797 N N . ASP B 1 97 ? 15.766 14.406 2.793 1 96.12 97 ASP B N 1
ATOM 1798 C CA . ASP B 1 97 ? 15.688 15.578 3.654 1 96.12 97 ASP B CA 1
ATOM 1799 C C . ASP B 1 97 ? 14.25 16.078 3.777 1 96.12 97 ASP B C 1
ATOM 1801 O O . ASP B 1 97 ? 13.789 16.406 4.871 1 96.12 97 ASP B O 1
ATOM 1805 N N . LEU B 1 98 ? 13.609 16.141 2.619 1 96.81 98 LEU B N 1
ATOM 1806 C CA . LEU B 1 98 ? 12.211 16.547 2.611 1 96.81 98 LEU B CA 1
ATOM 1807 C C . LEU B 1 98 ? 11.344 15.539 3.344 1 96.81 98 LEU B C 1
ATOM 1809 O O . LEU B 1 98 ? 10.438 15.914 4.094 1 96.81 98 LEU B O 1
ATOM 1813 N N . ARG B 1 99 ? 11.57 14.328 3.186 1 97.75 99 ARG B N 1
ATOM 1814 C CA . ARG B 1 99 ? 10.836 13.266 3.867 1 97.75 99 ARG B CA 1
ATOM 1815 C C . ARG B 1 99 ? 10.969 13.398 5.383 1 97.75 99 ARG B C 1
ATOM 1817 O O . ARG B 1 99 ? 9.992 13.242 6.113 1 97.75 99 ARG B O 1
ATOM 1824 N N . ALA B 1 100 ? 12.188 13.617 5.824 1 96.88 100 ALA B N 1
ATOM 1825 C CA . ALA B 1 100 ? 12.422 13.781 7.254 1 96.88 100 ALA B CA 1
ATOM 1826 C C . ALA B 1 100 ? 11.617 14.945 7.812 1 96.88 100 ALA B C 1
ATOM 1828 O O . ALA B 1 100 ? 11.008 14.836 8.875 1 96.88 100 ALA B O 1
ATOM 1829 N N . TRP B 1 101 ? 11.578 16 7.125 1 96.5 101 TRP B N 1
ATOM 1830 C CA . TRP B 1 101 ? 10.852 17.203 7.516 1 96.5 101 TRP B CA 1
ATOM 1831 C C . TRP B 1 101 ? 9.352 16.938 7.586 1 96.5 101 TRP B C 1
ATOM 1833 O O . TRP B 1 101 ? 8.703 17.266 8.578 1 96.5 101 TRP B O 1
ATOM 1843 N N . VAL B 1 102 ? 8.82 16.422 6.559 1 97.38 102 VAL B N 1
ATOM 1844 C CA . VAL B 1 102 ? 7.379 16.203 6.5 1 97.38 102 VAL B CA 1
ATOM 1845 C C . VAL B 1 102 ? 6.977 15.164 7.551 1 97.38 102 VAL B C 1
ATOM 1847 O O . VAL B 1 102 ? 5.961 15.328 8.234 1 97.38 102 VAL B O 1
ATOM 1850 N N . SER B 1 103 ? 7.793 14.117 7.758 1 95.5 103 SER B N 1
ATOM 1851 C CA . SER B 1 103 ? 7.496 13.047 8.703 1 95.5 103 SER B CA 1
ATOM 1852 C C . SER B 1 103 ? 7.434 13.57 10.133 1 95.5 103 SER B C 1
ATOM 1854 O O . SER B 1 103 ? 6.656 13.07 10.945 1 95.5 103 SER B O 1
ATOM 1856 N N . GLN B 1 104 ? 8.203 14.547 10.445 1 93.88 104 GLN B N 1
ATOM 1857 C CA . GLN B 1 104 ? 8.258 15.109 11.789 1 93.88 104 GLN B CA 1
ATOM 1858 C C . GLN B 1 104 ? 6.93 15.75 12.18 1 93.88 104 GLN B C 1
ATOM 1860 O O . GLN B 1 104 ? 6.594 15.82 13.359 1 93.88 104 GLN B O 1
ATOM 1865 N N . ASN B 1 105 ? 6.121 16.125 11.227 1 90.94 105 ASN B N 1
ATOM 1866 C CA . ASN B 1 105 ? 4.844 16.781 11.477 1 90.94 105 ASN B CA 1
ATOM 1867 C C . ASN B 1 105 ? 3.674 15.812 11.359 1 90.94 105 ASN B C 1
ATOM 1869 O O . ASN B 1 105 ? 2.52 16.188 11.555 1 90.94 105 ASN B O 1
ATOM 1873 N N . GLU B 1 106 ? 3.9 14.578 10.914 1 91.81 106 GLU B N 1
ATOM 1874 C CA . GLU B 1 106 ? 2.953 13.469 10.883 1 91.81 106 GLU B CA 1
ATOM 1875 C C . GLU B 1 106 ? 1.645 13.875 10.211 1 91.81 106 GLU B C 1
ATOM 1877 O O . GLU B 1 106 ? 0.566 13.695 10.781 1 91.81 106 GLU B O 1
ATOM 1882 N N . PRO B 1 107 ? 1.74 14.367 8.953 1 94.88 107 PRO B N 1
ATOM 1883 C CA . PRO B 1 107 ? 0.503 14.766 8.273 1 94.88 107 PRO B CA 1
ATOM 1884 C C . PRO B 1 107 ? -0.433 13.586 8.023 1 94.88 107 PRO B C 1
ATOM 1886 O O . PRO B 1 107 ? 0.028 12.477 7.758 1 94.88 107 PRO B O 1
ATOM 1889 N N . SER B 1 108 ? -1.733 13.953 8.07 1 94.5 108 SER B N 1
ATOM 1890 C CA . SER B 1 108 ? -2.723 12.898 7.891 1 94.5 108 SER B CA 1
ATOM 1891 C C . SER B 1 108 ? -3.736 13.258 6.812 1 94.5 108 SER B C 1
ATOM 1893 O O . SER B 1 108 ? -4.68 12.508 6.559 1 94.5 108 SER B O 1
ATOM 1895 N N . THR B 1 109 ? -3.639 14.375 6.195 1 96.88 109 THR B N 1
ATOM 1896 C CA . THR B 1 109 ? -4.492 14.797 5.086 1 96.88 109 THR B CA 1
ATOM 1897 C C . THR B 1 109 ? -3.654 15.273 3.906 1 96.88 109 THR B C 1
ATOM 1899 O O . THR B 1 109 ? -2.502 15.68 4.082 1 96.88 109 THR B O 1
ATOM 1902 N N . TYR B 1 110 ? -4.273 15.273 2.76 1 98 110 TYR B N 1
ATOM 1903 C CA . TYR B 1 110 ? -3.598 15.773 1.565 1 98 110 TYR B CA 1
ATOM 1904 C C . TYR B 1 110 ? -3.17 17.219 1.743 1 98 110 TYR B C 1
ATOM 1906 O O . TYR B 1 110 ? -2.037 17.594 1.414 1 98 110 TYR B O 1
ATOM 1914 N N . ASP B 1 111 ? -4.047 18.016 2.27 1 97.88 111 ASP B N 1
ATOM 1915 C CA . ASP B 1 111 ? -3.781 19.438 2.434 1 97.88 111 ASP B CA 1
ATOM 1916 C C . ASP B 1 111 ? -2.6 19.672 3.375 1 97.88 111 ASP B C 1
ATOM 1918 O O . ASP B 1 111 ? -1.78 20.562 3.141 1 97.88 111 ASP B O 1
ATOM 1922 N N . GLU B 1 112 ? -2.541 18.906 4.395 1 97.38 112 GLU B N 1
ATOM 1923 C CA . GLU B 1 112 ? -1.423 19.016 5.324 1 97.38 112 GLU B CA 1
ATOM 1924 C C . GLU B 1 112 ? -0.102 18.672 4.648 1 97.38 112 GLU B C 1
ATOM 1926 O O . GLU B 1 112 ? 0.91 19.344 4.859 1 97.38 112 GLU B O 1
ATOM 1931 N N . VAL B 1 113 ? -0.093 17.641 3.85 1 98.25 113 VAL B N 1
ATOM 1932 C CA . VAL B 1 113 ? 1.104 17.234 3.119 1 98.25 113 VAL B CA 1
ATOM 1933 C C . VAL B 1 113 ? 1.55 18.359 2.191 1 98.25 113 VAL B C 1
ATOM 1935 O O . VAL B 1 113 ? 2.723 18.734 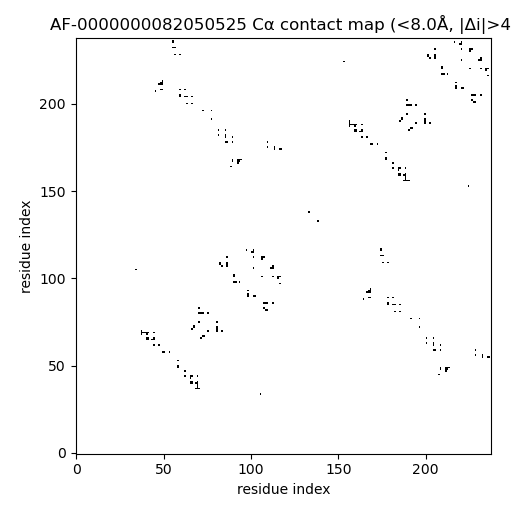2.186 1 98.25 113 VAL B O 1
ATOM 1938 N N . VAL B 1 114 ? 0.61 18.906 1.472 1 98.19 114 VAL B N 1
ATOM 1939 C CA . VAL B 1 114 ? 0.903 19.969 0.523 1 98.19 114 VAL B CA 1
ATOM 1940 C C . VAL B 1 114 ? 1.513 21.156 1.26 1 98.19 114 VAL B C 1
ATOM 1942 O O . VAL B 1 114 ? 2.539 21.703 0.838 1 98.19 114 VAL B O 1
ATOM 1945 N N . ALA B 1 115 ? 0.975 21.5 2.367 1 97.75 115 ALA B N 1
ATOM 1946 C CA . ALA B 1 115 ? 1.434 22.656 3.137 1 97.75 115 ALA B CA 1
ATOM 1947 C C . ALA B 1 115 ? 2.863 22.453 3.631 1 97.75 115 ALA B C 1
ATOM 1949 O O . ALA B 1 115 ? 3.67 23.375 3.613 1 97.75 115 ALA B O 1
ATOM 1950 N N . LEU B 1 116 ? 3.176 21.297 4.027 1 97.25 116 LEU B N 1
ATOM 1951 C CA . LEU B 1 116 ? 4.484 21 4.598 1 97.25 116 LEU B CA 1
ATOM 1952 C C . LEU B 1 116 ? 5.547 20.938 3.506 1 97.25 116 LEU B C 1
ATOM 1954 O O . LEU B 1 116 ? 6.688 21.359 3.715 1 97.25 116 LEU B O 1
ATOM 1958 N N . VAL B 1 117 ? 5.18 20.422 2.371 1 97.44 117 VAL B N 1
ATOM 1959 C CA . VAL B 1 117 ? 6.137 20.266 1.278 1 97.44 117 VAL B CA 1
ATOM 1960 C C . VAL B 1 117 ? 6.441 21.641 0.669 1 97.44 117 VAL B C 1
ATOM 1962 O O . VAL B 1 117 ? 7.57 21.891 0.25 1 97.44 117 VAL B O 1
ATOM 1965 N N . GLU B 1 118 ? 5.445 22.453 0.607 1 94.94 118 GLU B N 1
ATOM 1966 C CA . GLU B 1 118 ? 5.59 23.766 -0.03 1 94.94 118 GLU B CA 1
ATOM 1967 C C . GLU B 1 118 ? 6.227 24.766 0.919 1 94.94 118 GLU B C 1
ATOM 1969 O O . GLU B 1 118 ? 6.586 25.875 0.508 1 94.94 118 GLU B O 1
ATOM 1974 N N . ARG B 1 119 ? 6.43 24.484 2.061 1 85.62 119 ARG B N 1
ATOM 1975 C CA . ARG B 1 119 ? 7.062 25.406 2.994 1 85.62 119 ARG B CA 1
ATOM 1976 C C . ARG B 1 119 ? 8.562 25.516 2.725 1 85.62 119 ARG B C 1
ATOM 1978 O O . ARG B 1 119 ? 9.219 24.516 2.428 1 85.62 119 ARG B O 1
#

Sequence (238 aa):
GTGVPEVQPRAYYDLPEEAAADYPQLKAEILARSRVTTAVWAQRYHKWRYQEYKTPRSQLHDLIHLAQKWLRTESRSLEEILEVLVIDRYMRGLPPDLRAWVSQNEPSTYDEVVALVERGTGVPEVQPRAYYDLPEEAAADYPQLKAEILARSRVTTAVWAQRYHKWRYQEYKTPRSQLHDLIHLAQKWLRTESRSLEEILEVLVIDRYMRGLPPDLRAWVSQNEPSTYDEVVALVER

Secondary structure (DSSP, 8-state):
-----------S----HHHHHHHHHHHHHHHHHHHHHHHHHHHHHHH----TTS-HHHHHHHHHHHHHHHHTTTT--HHHHHHHHHHHHHHHHS-HHHHHHHHHT---SHHHHHHHHH-/-----------S----HHHHHHHHHHHHHHHHHHHHHHHHHHHHHHH----TTS-HHHHHHHHHHHHHHHHTTTT--HHHHHHHHHHHHHHHHS-HHHHHHHHHT---SHHHHHHHHH-

InterPro domains:
  IPR003309 SCAN domain [PF02023] (40-118)
  IPR003309 SCAN domain [PS50804] (43-118)
  IPR003309 SCAN domain [SM00431] (43-119)
  IPR038269 SCAN domain superfamily [G3DSA:1.10.4020.10] (36-119)

Radius of gyration: 28.16 Å; Cα contacts (8 Å, |Δi|>4): 157; chains: 2; bounding box: 80×52×104 Å

pLDDT: mean 85.37, std 19.45, range [33.09, 98.81]

Solvent-accessible surface area (backbone atoms only — not comparable to full-atom values): 13886 Å² total; per-residue (Å²): 134,87,76,77,78,78,78,71,85,74,80,72,75,80,67,56,65,69,63,60,66,46,43,62,54,48,50,49,49,51,50,48,52,49,50,54,53,24,48,54,30,42,51,51,54,71,65,49,63,66,54,89,91,52,55,58,63,59,51,51,49,52,45,46,51,28,48,40,58,34,51,34,62,90,81,42,53,69,69,55,36,49,50,54,51,42,50,53,51,51,49,73,25,38,57,70,71,59,30,55,57,44,54,74,66,63,62,87,46,72,67,50,44,37,55,53,69,73,97,134,87,76,75,79,79,78,72,85,74,78,71,75,78,65,57,67,68,64,59,65,45,44,62,56,48,52,49,49,51,51,51,53,48,50,54,53,25,48,53,30,42,50,51,53,71,67,49,63,67,55,89,92,52,56,60,64,59,50,51,49,52,46,48,50,29,48,38,58,34,50,33,60,89,81,43,53,69,68,57,37,49,50,53,52,43,50,52,51,52,50,73,24,38,57,70,72,60,29,54,57,44,55,74,67,61,61,86,46,73,68,50,45,37,55,54,68,73,99